Protein AF-0000000078826488 (afdb_homodimer)

InterPro domains:
  IPR003607 HD/PDEase domain [SM00471] (29-144)
  IPR006674 HD domain [PF01966] (35-133)
  IPR006674 HD domain [PS51831] (33-142)
  IPR006675 HDIG domain [TIGR00277] (35-92)

Secondary structure (DSSP, 8-state):
-HHHHHHHH-HHHHHHHHHHHHHTTT--S---SHHHHHHHHHHHHHHHHHTT----HHHHHHHHHHTTTTHHHHHHH---HHHHHHHHHHHHHHHTT--HHHHHHHHHHHHHTT-S--S-HHHHHHHHHHHHTS-GGG-TTGGG-SS-TTTS--S---/-HHHHHHHH-HHHHHHHHHHHHHTTT--S---SHHHHHHHHHHHHHHHHHTT----HHHHHHHHHHTTTTHHHHHHH---HHHHHHHHHHHHHHHTT--HHHHHHHHHHHHHTT-S--S-HHHHHHHHHHHHTS-GGG-TTGGG-SS-TTTS--S---

pLDDT: mean 97.0, std 2.36, range [89.5, 98.94]

Foldseek 3Di:
DQLLVLLVVDPLLVVLLVLQCVVCVPPQFDGLHQLLLVQLLVQLVVVCVVVVPDDDSVLSSLLSSQLQSQVSCCVVPVDDRLVRSLVSSLVSSVVSPHDPVSNVVSNVLSNLLCPCDDPDPSNNSSVVSSQQSDALLPRPCNVVDPDDPVSHHNDHPD/DQLLVLLVVDPLLVVLLVLQCVVCVPPQDDGLHQLLLVQLLVQLVVVCVVVVPDDDSVLSSLLSSQLQSQVSCCVVPVDDRLVRSLVSSLVSSVVSPHDPVSNVVSNVLSNLLCPCDDPDPSNNSSVVSSQQSDALLPRPCNVVDPDDPVSHHNDHPD

Structure (mmCIF, N/CA/C/O backbone):
data_AF-0000000078826488-model_v1
#
loop_
_entity.id
_entity.type
_entity.pdbx_description
1 polymer 'Predicted hydrolase'
#
loop_
_atom_site.group_PDB
_atom_site.id
_atom_site.type_symbol
_atom_site.label_atom_id
_atom_site.label_alt_id
_atom_site.label_comp_id
_atom_site.label_asym_id
_atom_site.label_entity_id
_atom_site.label_seq_id
_atom_site.pdbx_PDB_ins_code
_atom_site.Cartn_x
_atom_site.Cartn_y
_atom_site.Cartn_z
_atom_site.occupancy
_atom_site.B_iso_or_equiv
_atom_site.auth_seq_id
_atom_site.auth_comp_id
_atom_site.auth_asym_id
_atom_site.auth_atom_id
_atom_site.pdbx_PDB_model_num
ATOM 1 N N . MET A 1 1 ? 10.328 2.953 13.312 1 96.5 1 MET A N 1
ATOM 2 C CA . MET A 1 1 ? 9.273 3.895 12.945 1 96.5 1 MET A CA 1
ATOM 3 C C . MET A 1 1 ? 8.531 4.395 14.188 1 96.5 1 MET A C 1
ATOM 5 O O . MET A 1 1 ? 7.305 4.492 14.188 1 96.5 1 MET A O 1
ATOM 9 N N . ASN A 1 2 ? 9.227 4.75 15.227 1 96.81 2 ASN A N 1
ATOM 10 C CA . ASN A 1 2 ? 8.656 5.117 16.516 1 96.81 2 ASN A CA 1
ATOM 11 C C . ASN A 1 2 ? 7.824 6.391 16.422 1 96.81 2 ASN A C 1
ATOM 13 O O . ASN A 1 2 ? 6.73 6.469 16.984 1 96.81 2 ASN A O 1
ATOM 17 N N . ARG A 1 3 ? 8.297 7.383 15.734 1 98.56 3 ARG A N 1
ATOM 18 C CA . ARG A 1 3 ? 7.559 8.641 15.656 1 98.56 3 ARG A CA 1
ATOM 19 C C . ARG A 1 3 ? 6.32 8.5 14.773 1 98.56 3 ARG A C 1
ATOM 21 O O . ARG A 1 3 ? 5.324 9.195 14.977 1 98.56 3 ARG A O 1
ATOM 28 N N . ILE A 1 4 ? 6.367 7.559 13.781 1 98.75 4 ILE A N 1
ATOM 29 C CA . ILE A 1 4 ? 5.203 7.281 12.953 1 98.75 4 ILE A CA 1
ATOM 30 C C . ILE A 1 4 ? 4.117 6.609 13.789 1 98.75 4 ILE A C 1
ATOM 32 O O . ILE A 1 4 ? 2.934 6.934 13.664 1 98.75 4 ILE A O 1
ATOM 36 N N . ASN A 1 5 ? 4.574 5.695 14.648 1 98.5 5 ASN A N 1
ATOM 37 C CA . ASN A 1 5 ? 3.613 5.031 15.523 1 98.5 5 ASN A CA 1
ATOM 38 C C . ASN A 1 5 ? 3.072 5.984 16.578 1 98.5 5 ASN A C 1
ATOM 40 O O . ASN A 1 5 ? 1.925 5.855 17.016 1 98.5 5 ASN A O 1
ATOM 44 N N . ALA A 1 6 ? 3.861 6.992 16.969 1 98.69 6 ALA A N 1
ATOM 45 C CA . ALA A 1 6 ? 3.354 8.062 17.828 1 98.69 6 ALA A CA 1
ATOM 46 C C . ALA A 1 6 ? 2.254 8.852 17.125 1 98.69 6 ALA A C 1
ATOM 48 O O . ALA A 1 6 ? 1.256 9.227 17.734 1 98.69 6 ALA A O 1
ATOM 49 N N . ILE A 1 7 ? 2.396 9.086 15.805 1 98.81 7 ILE A N 1
ATOM 50 C CA . ILE A 1 7 ? 1.36 9.766 15.039 1 98.81 7 ILE A CA 1
ATOM 51 C C . ILE A 1 7 ? 0.097 8.906 15 1 98.81 7 ILE A C 1
ATOM 53 O O . ILE A 1 7 ? -1.007 9.406 15.227 1 98.81 7 ILE A O 1
ATOM 57 N N . LEU A 1 8 ? 0.327 7.594 14.766 1 98.06 8 LEU A N 1
ATOM 58 C CA . LEU A 1 8 ? -0.775 6.645 14.672 1 98.06 8 LEU A CA 1
ATOM 59 C C . LEU A 1 8 ? -1.627 6.676 15.938 1 98.06 8 LEU A C 1
ATOM 61 O O . LEU A 1 8 ? -2.846 6.504 15.875 1 98.06 8 LEU A O 1
ATOM 65 N N . GLU A 1 9 ? -1.016 6.996 17.016 1 97.44 9 GLU A N 1
ATOM 66 C CA . GLU A 1 9 ? -1.71 6.969 18.297 1 97.44 9 GLU A CA 1
ATOM 67 C C . GLU A 1 9 ? -2.08 8.375 18.766 1 97.44 9 GLU A C 1
ATOM 69 O O . GLU A 1 9 ? -2.729 8.547 19.797 1 97.44 9 GLU A O 1
ATOM 74 N N . ASN A 1 10 ? -1.661 9.398 18.078 1 98.56 10 ASN A N 1
ATOM 75 C CA . ASN A 1 10 ? -1.913 10.781 18.453 1 98.56 10 ASN A CA 1
ATOM 76 C C . ASN A 1 10 ? -3.404 11.109 18.422 1 98.56 10 ASN A C 1
ATOM 78 O O . ASN A 1 10 ? -4.094 10.797 17.453 1 98.56 10 ASN A O 1
ATOM 82 N N . GLN A 1 11 ? -3.908 11.734 19.438 1 98.5 11 GLN A N 1
ATOM 83 C CA . GLN A 1 11 ? -5.336 11.977 19.594 1 98.5 11 GLN A CA 1
ATOM 84 C C . GLN A 1 11 ? -5.863 12.891 18.5 1 98.5 11 GLN A C 1
ATOM 86 O O . GLN A 1 11 ? -6.961 12.672 17.969 1 98.5 11 GLN A O 1
ATOM 91 N N . LYS A 1 12 ? -5.133 13.922 18.172 1 98.75 12 LYS A N 1
ATOM 92 C CA . LYS A 1 12 ? -5.543 14.836 17.109 1 98.75 12 LYS A CA 1
ATOM 93 C C . LYS A 1 12 ? -5.609 14.109 15.766 1 98.75 12 LYS A C 1
ATOM 95 O O . LYS A 1 12 ? -6.582 14.258 15.023 1 98.75 12 LYS A O 1
ATOM 100 N N . PHE A 1 13 ? -4.562 13.359 15.492 1 98.75 13 PHE A N 1
ATOM 101 C CA . PHE A 1 13 ? -4.531 12.586 14.258 1 98.75 13 PHE A CA 1
ATOM 102 C C . PHE A 1 13 ? -5.762 11.695 14.148 1 98.75 13 PHE A C 1
ATOM 104 O O . PHE A 1 13 ? -6.453 11.703 13.125 1 98.75 13 PHE A O 1
ATOM 111 N N . CYS A 1 14 ? -6.07 10.922 15.195 1 98.31 14 CYS A N 1
ATOM 112 C CA . CYS A 1 14 ? -7.211 10.008 15.219 1 98.31 14 CYS A CA 1
ATOM 113 C C . CYS A 1 14 ? -8.516 10.766 15.016 1 98.31 14 CYS A C 1
ATOM 115 O O . CYS A 1 14 ? -9.391 10.32 14.273 1 98.31 14 CYS A O 1
ATOM 117 N N . ARG A 1 15 ? -8.578 11.93 15.633 1 98.5 15 ARG A N 1
ATOM 118 C CA . ARG A 1 15 ? -9.773 12.758 15.508 1 98.5 15 ARG A CA 1
ATOM 119 C C . ARG A 1 15 ? -9.977 13.211 14.062 1 98.5 15 ARG A C 1
ATOM 121 O O . ARG A 1 15 ? -11.094 13.164 13.547 1 98.5 15 ARG A O 1
ATOM 128 N N . TYR A 1 16 ? -8.93 13.656 13.438 1 98.62 16 TYR A N 1
ATOM 129 C CA . TYR A 1 16 ? -9.039 14.172 12.078 1 98.62 16 TYR A CA 1
ATOM 130 C C . TYR A 1 16 ? -9.344 13.055 11.094 1 98.62 16 TYR A C 1
ATOM 132 O O . TYR A 1 16 ? -10.102 13.25 10.141 1 98.62 16 TYR A O 1
ATOM 140 N N . LEU A 1 17 ? -8.734 11.867 11.258 1 98.06 17 LEU A N 1
ATOM 141 C CA . LEU A 1 17 ? -9.055 10.711 10.43 1 98.06 17 LEU A CA 1
ATOM 142 C C . LEU A 1 17 ? -10.531 10.352 10.555 1 98.06 17 LEU A C 1
ATOM 144 O O . LEU A 1 17 ? -11.172 9.992 9.562 1 98.06 17 LEU A O 1
ATOM 148 N N . GLN A 1 18 ? -11.016 10.422 11.766 1 98.12 18 GLN A N 1
ATOM 149 C CA . GLN A 1 18 ? -12.43 10.133 11.992 1 98.12 18 GLN A CA 1
ATOM 150 C C . GLN A 1 18 ? -13.328 11.141 11.281 1 98.12 18 GLN A C 1
ATOM 152 O O . GLN A 1 18 ? -14.367 10.773 10.734 1 98.12 18 GLN A O 1
ATOM 157 N N . LYS A 1 19 ? -12.969 12.398 11.336 1 98.62 19 LYS A N 1
ATOM 158 C CA . LYS A 1 19 ? -13.727 13.43 10.633 1 98.62 19 LYS A CA 1
ATOM 159 C C . LYS A 1 19 ? -13.758 13.156 9.125 1 98.62 19 LYS A C 1
ATOM 161 O O . LYS A 1 19 ? -14.797 13.289 8.484 1 98.62 19 LYS A O 1
ATOM 166 N N . ASN A 1 20 ? -12.594 12.805 8.562 1 98.44 20 ASN A N 1
ATOM 167 C CA . ASN A 1 20 ? -12.539 12.43 7.156 1 98.44 20 ASN A CA 1
ATOM 168 C C . ASN A 1 20 ? -13.453 11.242 6.855 1 98.44 20 ASN A C 1
ATOM 170 O O . ASN A 1 20 ? -14.156 11.234 5.848 1 98.44 20 ASN A O 1
ATOM 174 N N . PHE A 1 21 ? -13.352 10.25 7.738 1 97.75 21 PHE A N 1
ATOM 175 C CA . PHE A 1 21 ? -14.18 9.062 7.578 1 97.75 21 PHE A CA 1
ATOM 176 C C . PHE A 1 21 ? -15.656 9.43 7.547 1 97.75 21 PHE A C 1
ATOM 178 O O . PHE A 1 21 ? -16.391 8.984 6.668 1 97.75 21 PHE A O 1
ATOM 185 N N . GLN A 1 22 ? -16.094 10.266 8.461 1 98 22 GLN A N 1
ATOM 186 C CA . GLN A 1 22 ? -17.5 10.641 8.586 1 98 22 GLN A CA 1
ATOM 187 C C . GLN A 1 22 ? -17.969 11.43 7.363 1 98 22 GLN A C 1
ATOM 189 O O . GLN A 1 22 ? -19.047 11.172 6.824 1 98 22 GLN A O 1
ATOM 194 N N . ILE A 1 23 ? -17.172 12.344 6.941 1 97.75 23 ILE A N 1
ATOM 195 C CA . ILE A 1 23 ? -17.609 13.234 5.871 1 97.75 23 ILE A CA 1
ATOM 196 C C . ILE A 1 23 ? -17.609 12.484 4.543 1 97.75 23 ILE A C 1
ATOM 198 O O . ILE A 1 23 ? -18.344 12.836 3.623 1 97.75 23 ILE A O 1
ATOM 202 N N . GLU A 1 24 ? -16.781 11.422 4.477 1 97.38 24 GLU A N 1
ATOM 203 C CA . GLU A 1 24 ? -16.688 10.672 3.232 1 97.38 24 GLU A CA 1
ATOM 204 C C . GLU A 1 24 ? -17.469 9.367 3.316 1 97.38 24 GLU A C 1
ATOM 206 O O . GLU A 1 24 ? -17.297 8.469 2.486 1 97.38 24 GLU A O 1
ATOM 211 N N . LYS A 1 25 ? -18.281 9.234 4.301 1 95.81 25 LYS A N 1
ATOM 212 C CA . LYS A 1 25 ? -18.984 7.992 4.582 1 95.81 25 LYS A CA 1
ATOM 213 C C . LYS A 1 25 ? -19.734 7.496 3.354 1 95.81 25 LYS A C 1
ATOM 215 O O . LYS A 1 25 ? -19.781 6.293 3.088 1 95.81 25 LYS A O 1
ATOM 220 N N . HIS A 1 26 ? -20.312 8.328 2.518 1 94.88 26 HIS A N 1
ATOM 221 C CA . HIS A 1 26 ? -21.156 7.938 1.387 1 94.88 26 HIS A CA 1
ATOM 222 C C . HIS A 1 26 ? -20.5 8.305 0.062 1 94.88 26 HIS A C 1
ATOM 224 O O . HIS A 1 26 ? -21.156 8.32 -0.981 1 94.88 26 HIS A O 1
ATOM 230 N N . ARG A 1 27 ? -19.219 8.68 0.188 1 94.12 27 ARG A N 1
ATOM 231 C CA . ARG A 1 27 ? -18.484 9.023 -1.019 1 94.12 27 ARG A CA 1
ATOM 232 C C . ARG A 1 27 ? -18.312 7.812 -1.925 1 94.12 27 ARG A C 1
ATOM 234 O O . ARG A 1 27 ? -17.922 6.734 -1.464 1 94.12 27 ARG A O 1
ATOM 241 N N . GLU A 1 28 ? -18.609 7.906 -3.266 1 94.06 28 GLU A N 1
ATOM 242 C CA . GLU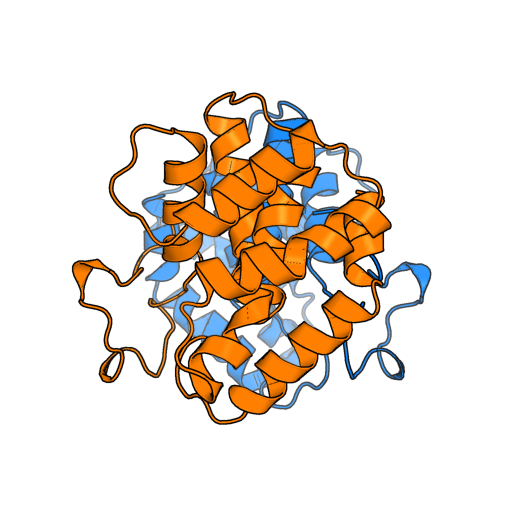 A 1 28 ? -18.5 6.793 -4.203 1 94.06 28 GLU A CA 1
ATOM 243 C C . GLU A 1 28 ? -17.109 6.711 -4.824 1 94.06 28 GLU A C 1
ATOM 245 O O . GLU A 1 28 ? -16.75 5.691 -5.418 1 94.06 28 GLU A O 1
ATOM 250 N N . PHE A 1 29 ? -16.312 7.758 -4.648 1 94.19 29 PHE A N 1
ATOM 251 C CA . PHE A 1 29 ? -14.984 7.863 -5.219 1 94.19 29 PHE A CA 1
ATOM 252 C C . PHE A 1 29 ? -13.93 7.457 -4.195 1 94.19 29 PHE A C 1
ATOM 254 O O . PHE A 1 29 ? -14.258 7.105 -3.062 1 94.19 29 PHE A O 1
ATOM 261 N N . CYS A 1 30 ? -12.688 7.398 -4.602 1 95.06 30 CYS A N 1
ATOM 262 C CA . CYS A 1 30 ? -11.602 7.016 -3.699 1 95.06 30 CYS A CA 1
ATOM 263 C C . CYS A 1 30 ? -11.578 7.91 -2.467 1 95.06 30 CYS A C 1
ATOM 265 O O . CYS A 1 30 ? -11.828 9.109 -2.561 1 95.06 30 CYS A O 1
ATOM 267 N N . LYS A 1 31 ? -11.359 7.367 -1.406 1 95.75 31 LYS A N 1
ATOM 268 C CA . LYS A 1 31 ? -11.406 8.039 -0.111 1 95.75 31 LYS A CA 1
ATOM 269 C C . LYS A 1 31 ? -10.008 8.406 0.374 1 95.75 31 LYS A C 1
ATOM 271 O O . LYS A 1 31 ? -9.008 7.969 -0.2 1 95.75 31 LYS A O 1
ATOM 276 N N . HIS A 1 32 ? -9.984 9.25 1.338 1 97.25 32 HIS A N 1
ATOM 277 C CA . HIS A 1 32 ? -8.758 9.727 1.956 1 97.25 32 HIS A CA 1
ATOM 278 C C . HIS A 1 32 ? -8.555 9.102 3.332 1 97.25 32 HIS A C 1
ATOM 280 O O . HIS A 1 32 ? -8.516 9.805 4.34 1 97.25 32 HIS A O 1
ATOM 286 N N . ASP A 1 33 ? -8.352 7.797 3.324 1 96.44 33 ASP A N 1
ATOM 287 C CA . ASP A 1 33 ? -8.219 7.016 4.547 1 96.44 33 ASP A CA 1
ATOM 288 C C . ASP A 1 33 ? -6.77 6.594 4.773 1 96.44 33 ASP A C 1
ATOM 290 O O . ASP A 1 33 ? -5.875 7.008 4.035 1 96.44 33 ASP A O 1
ATOM 294 N N . ILE A 1 34 ? -6.52 5.891 5.82 1 96.62 34 ILE A N 1
ATOM 295 C CA . ILE A 1 34 ? -5.172 5.531 6.234 1 96.62 34 ILE A CA 1
ATOM 296 C C . ILE A 1 34 ? -4.535 4.617 5.191 1 96.62 34 ILE A C 1
ATOM 298 O O . ILE A 1 34 ? -3.324 4.676 4.961 1 96.62 34 ILE A O 1
ATOM 302 N N . CYS A 1 35 ? -5.297 3.756 4.504 1 96.38 35 CYS A N 1
ATOM 303 C CA . CYS A 1 35 ? -4.77 2.879 3.463 1 96.38 35 CYS A CA 1
ATOM 304 C C . CYS A 1 35 ? -4.172 3.688 2.316 1 96.38 35 CYS A C 1
ATOM 306 O O . CYS A 1 35 ? -3.07 3.395 1.853 1 96.38 35 CYS A O 1
ATOM 308 N N . HIS A 1 36 ? -4.949 4.699 1.903 1 97.69 36 HIS A N 1
ATOM 309 C CA . HIS A 1 36 ? -4.441 5.609 0.882 1 97.69 36 HIS A CA 1
ATOM 310 C C . HIS A 1 36 ? -3.123 6.242 1.316 1 97.69 36 HIS A C 1
ATOM 312 O O . HIS A 1 36 ? -2.158 6.266 0.549 1 97.69 36 HIS A O 1
ATOM 318 N N . SER A 1 37 ? -3.096 6.723 2.539 1 98.56 37 SER A N 1
ATOM 319 C CA . SER A 1 37 ? -1.909 7.395 3.061 1 98.56 37 SER A CA 1
ATOM 320 C C . SER A 1 37 ? -0.706 6.457 3.074 1 98.56 37 SER A C 1
ATOM 322 O O . SER A 1 37 ? 0.408 6.867 2.738 1 98.56 37 SER A O 1
ATOM 324 N N . LEU A 1 38 ? -0.948 5.227 3.447 1 98.5 38 LEU A N 1
ATOM 325 C CA . LEU A 1 38 ? 0.145 4.262 3.504 1 98.5 38 LEU A CA 1
ATOM 326 C C . LEU A 1 38 ? 0.629 3.906 2.102 1 98.5 38 LEU A C 1
ATOM 328 O O . LEU A 1 38 ? 1.827 3.709 1.885 1 98.5 38 LEU A O 1
ATOM 332 N N . ASP A 1 39 ? -0.288 3.805 1.171 1 98.5 39 ASP A N 1
ATOM 333 C CA . ASP A 1 39 ? 0.105 3.574 -0.216 1 98.5 39 ASP A CA 1
ATOM 334 C C . ASP A 1 39 ? 0.998 4.699 -0.729 1 98.5 39 ASP A C 1
ATOM 336 O O . ASP A 1 39 ? 2.021 4.449 -1.369 1 98.5 39 ASP A O 1
ATOM 340 N N . VAL A 1 40 ? 0.612 5.91 -0.447 1 98.81 40 VAL A N 1
ATOM 341 C CA . VAL A 1 40 ? 1.398 7.07 -0.849 1 98.81 40 VAL A CA 1
ATOM 342 C C . VAL A 1 40 ? 2.787 7 -0.218 1 98.81 40 VAL A C 1
ATOM 344 O O . VAL A 1 40 ? 3.795 7.219 -0.895 1 98.81 40 VAL A O 1
ATOM 347 N N . ALA A 1 41 ? 2.842 6.688 1.049 1 98.88 41 ALA A N 1
ATOM 348 C CA . ALA A 1 41 ? 4.105 6.617 1.776 1 98.88 41 ALA A CA 1
ATOM 349 C C . ALA A 1 41 ? 5.039 5.582 1.154 1 98.88 41 ALA A C 1
ATOM 351 O O . ALA A 1 41 ? 6.207 5.871 0.886 1 98.88 41 ALA A O 1
ATOM 352 N N . ARG A 1 42 ? 4.484 4.418 0.915 1 98.88 42 ARG A N 1
ATOM 353 C CA . ARG A 1 42 ? 5.297 3.307 0.43 1 98.88 42 ARG A CA 1
ATOM 354 C C . ARG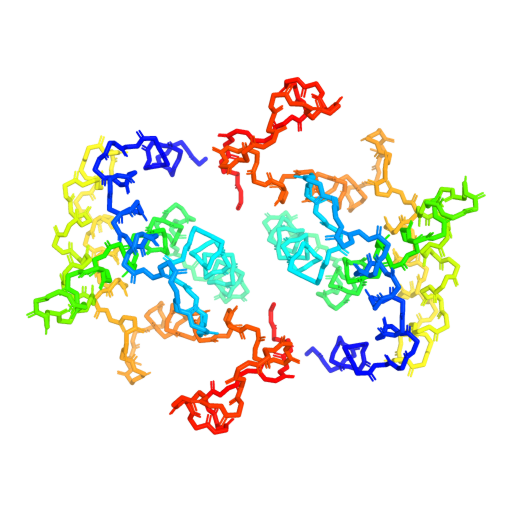 A 1 42 ? 5.793 3.568 -0.986 1 98.88 42 ARG A C 1
ATOM 356 O O . ARG A 1 42 ? 6.965 3.322 -1.293 1 98.88 42 ARG A O 1
ATOM 363 N N . ILE A 1 43 ? 4.965 4.082 -1.846 1 98.81 43 ILE A N 1
ATOM 364 C CA . ILE A 1 43 ? 5.355 4.395 -3.217 1 98.81 43 ILE A CA 1
ATOM 365 C C . ILE A 1 43 ? 6.422 5.488 -3.211 1 98.81 43 ILE A C 1
ATOM 367 O O . ILE A 1 43 ? 7.453 5.363 -3.877 1 98.81 43 ILE A O 1
ATOM 371 N N . ALA A 1 44 ? 6.18 6.523 -2.428 1 98.88 44 ALA A N 1
ATOM 372 C CA . ALA A 1 44 ? 7.137 7.621 -2.336 1 98.88 44 ALA A CA 1
ATOM 373 C C . ALA A 1 44 ? 8.492 7.129 -1.836 1 98.88 44 ALA A C 1
ATOM 375 O O . ALA A 1 44 ? 9.531 7.496 -2.383 1 98.88 44 ALA A O 1
ATOM 376 N N . TYR A 1 45 ? 8.453 6.312 -0.833 1 98.88 45 TYR A N 1
ATOM 377 C CA . TYR A 1 45 ? 9.695 5.84 -0.243 1 98.88 45 TYR A CA 1
ATOM 378 C C . TYR A 1 45 ? 10.445 4.926 -1.207 1 98.88 45 TYR A C 1
ATOM 380 O O . TYR A 1 45 ? 11.672 4.957 -1.273 1 98.88 45 TYR A O 1
ATOM 388 N N . ILE A 1 46 ? 9.75 4.113 -1.967 1 98.88 46 ILE A N 1
ATOM 389 C CA . ILE A 1 46 ? 10.375 3.303 -3.006 1 98.88 46 ILE A CA 1
ATOM 390 C C . ILE A 1 46 ? 11.109 4.207 -3.992 1 98.88 46 ILE A C 1
ATOM 392 O O . ILE A 1 46 ? 12.281 3.967 -4.305 1 98.88 46 ILE A O 1
ATOM 396 N N . MET A 1 47 ? 10.406 5.227 -4.453 1 98.69 47 MET A N 1
ATOM 397 C CA . MET A 1 47 ? 11.016 6.141 -5.414 1 98.69 47 MET A CA 1
ATOM 398 C C . MET A 1 47 ? 12.242 6.824 -4.812 1 98.69 47 MET A C 1
ATOM 400 O O . MET A 1 47 ? 13.25 7.02 -5.492 1 98.69 47 MET A O 1
ATOM 404 N N . VAL A 1 48 ? 12.148 7.215 -3.582 1 98.44 48 VAL A N 1
ATOM 405 C CA . VAL A 1 48 ? 13.266 7.824 -2.859 1 98.44 48 VAL A CA 1
ATOM 406 C C . VAL A 1 48 ? 14.461 6.875 -2.854 1 98.44 48 VAL A C 1
ATOM 408 O O . VAL A 1 48 ? 15.586 7.285 -3.148 1 98.44 48 VAL A O 1
ATOM 411 N N . LEU A 1 49 ? 14.219 5.613 -2.541 1 98.44 49 LEU A N 1
ATOM 412 C CA . LEU A 1 49 ? 15.273 4.602 -2.494 1 98.44 49 LEU A CA 1
ATOM 413 C C . LEU A 1 49 ? 15.852 4.355 -3.881 1 98.44 49 LEU A C 1
ATOM 415 O O . LEU A 1 49 ? 17.078 4.305 -4.047 1 98.44 49 LEU A O 1
ATOM 419 N N . GLU A 1 50 ? 14.992 4.273 -4.875 1 98 50 GLU A N 1
ATOM 420 C CA . GLU A 1 50 ? 15.43 3.99 -6.238 1 98 50 GLU A CA 1
ATOM 421 C C . GLU A 1 50 ? 16.297 5.121 -6.789 1 98 50 GLU A C 1
ATOM 423 O O . GLU A 1 50 ? 17.172 4.887 -7.617 1 98 50 GLU A O 1
ATOM 428 N N . ASN A 1 51 ? 16 6.344 -6.312 1 97.31 51 ASN A N 1
ATOM 429 C CA . ASN A 1 51 ? 16.719 7.504 -6.84 1 97.31 51 ASN A CA 1
ATOM 430 C C . ASN A 1 51 ? 17.828 7.961 -5.898 1 97.31 51 ASN A C 1
ATOM 432 O O . ASN A 1 51 ? 18.406 9.023 -6.094 1 97.31 51 ASN A O 1
ATOM 436 N N . ASN A 1 52 ? 18.094 7.238 -4.875 1 96.81 52 ASN A N 1
ATOM 437 C CA . ASN A 1 52 ? 19.156 7.508 -3.908 1 96.81 52 ASN A CA 1
ATOM 438 C C . ASN A 1 52 ? 19.016 8.906 -3.307 1 96.81 52 ASN A C 1
ATOM 440 O O . ASN A 1 52 ? 20 9.641 -3.215 1 96.81 52 ASN A O 1
ATOM 444 N N . ILE A 1 53 ? 17.812 9.312 -3.061 1 97 53 ILE A N 1
ATOM 445 C CA . ILE A 1 53 ? 17.531 10.602 -2.439 1 97 53 ILE A CA 1
ATOM 446 C C . ILE A 1 53 ? 17.703 10.492 -0.926 1 97 53 ILE A C 1
ATOM 448 O O . ILE A 1 53 ? 17.266 9.516 -0.312 1 97 53 ILE A O 1
ATOM 452 N N . HIS A 1 54 ? 18.359 11.484 -0.405 1 96.25 54 HIS A N 1
ATOM 453 C CA . HIS A 1 54 ? 18.594 11.484 1.033 1 96.25 54 HIS A CA 1
ATOM 454 C C . HIS A 1 54 ? 17.453 12.164 1.78 1 96.25 54 HIS A C 1
ATOM 456 O O . HIS A 1 54 ? 17.438 13.391 1.904 1 96.25 54 HIS A O 1
ATOM 462 N N . ILE A 1 55 ? 16.609 11.477 2.375 1 97.5 55 ILE A N 1
ATOM 463 C CA . ILE A 1 55 ? 15.5 11.914 3.221 1 97.5 55 ILE A CA 1
ATOM 464 C C . ILE A 1 55 ? 15.117 10.789 4.184 1 97.5 55 ILE A C 1
ATOM 466 O O . ILE A 1 55 ? 15.141 9.609 3.818 1 97.5 55 ILE A O 1
ATOM 470 N N . LYS A 1 56 ? 14.844 11.18 5.406 1 98.31 56 LYS A N 1
ATOM 471 C CA . LYS A 1 56 ? 14.477 10.18 6.406 1 98.31 56 LYS A CA 1
ATOM 472 C C . LYS A 1 56 ? 13.164 9.492 6.035 1 98.31 56 LYS A C 1
ATOM 474 O O . LYS A 1 56 ? 12.211 10.148 5.617 1 98.31 56 LYS A O 1
ATOM 479 N N . LYS A 1 57 ? 13.148 8.18 6.168 1 98.62 57 LYS A N 1
ATOM 480 C CA . LYS A 1 57 ? 11.953 7.371 5.938 1 98.62 57 LYS A CA 1
ATOM 481 C C . LYS A 1 57 ? 10.758 7.934 6.695 1 98.62 57 LYS A C 1
ATOM 483 O O . LYS A 1 57 ? 9.672 8.094 6.125 1 98.62 57 LYS A O 1
ATOM 488 N N . GLU A 1 58 ? 10.984 8.281 7.953 1 98.88 58 GLU A N 1
ATOM 489 C CA . GLU A 1 58 ? 9.883 8.734 8.797 1 98.88 58 GLU A CA 1
ATOM 490 C C . GLU A 1 58 ? 9.32 10.062 8.305 1 98.88 58 GLU A C 1
ATOM 492 O O . GLU A 1 58 ? 8.141 10.352 8.508 1 98.88 58 GLU A O 1
ATOM 497 N N . ASN A 1 59 ? 10.148 10.883 7.652 1 98.88 59 ASN A N 1
ATOM 498 C CA . ASN A 1 59 ? 9.625 12.133 7.105 1 98.88 59 ASN A CA 1
ATOM 499 C C . ASN A 1 59 ? 8.648 11.875 5.965 1 98.88 59 ASN A C 1
ATOM 501 O O . ASN A 1 59 ? 7.625 12.562 5.859 1 98.88 59 ASN A O 1
ATOM 505 N N . ILE A 1 60 ? 8.984 10.891 5.137 1 98.88 60 ILE A N 1
ATOM 506 C CA . ILE A 1 60 ? 8.117 10.531 4.02 1 98.88 60 ILE A CA 1
ATOM 507 C C . ILE A 1 60 ? 6.793 9.984 4.555 1 98.88 60 ILE A C 1
ATOM 509 O O . ILE A 1 60 ? 5.723 10.398 4.113 1 98.88 60 ILE A O 1
ATOM 513 N N . TYR A 1 61 ? 6.859 9.086 5.48 1 98.88 61 TYR A N 1
ATOM 514 C CA . TYR A 1 61 ? 5.668 8.453 6.035 1 98.88 61 TYR A CA 1
ATOM 515 C C . TYR A 1 61 ? 4.82 9.469 6.793 1 98.88 61 TYR A C 1
ATOM 517 O O . TYR A 1 61 ? 3.588 9.43 6.723 1 98.88 61 TYR A O 1
ATOM 525 N N . ALA A 1 62 ? 5.488 10.359 7.539 1 98.94 62 ALA A N 1
ATOM 526 C CA . ALA A 1 62 ? 4.742 11.398 8.258 1 98.94 62 ALA A CA 1
ATOM 527 C C . ALA A 1 62 ? 3.979 12.289 7.289 1 98.94 62 ALA A C 1
ATOM 529 O O . ALA A 1 62 ? 2.791 12.562 7.484 1 98.94 62 AL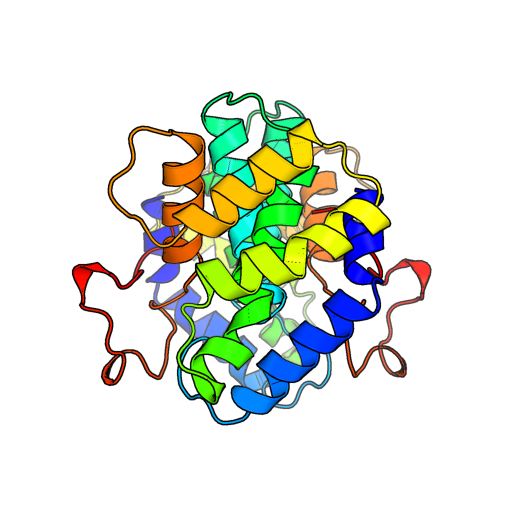A A O 1
ATOM 530 N N . ALA A 1 63 ? 4.66 12.742 6.227 1 98.94 63 ALA A N 1
ATOM 531 C CA . ALA A 1 63 ? 4 13.57 5.227 1 98.94 63 ALA A CA 1
ATOM 532 C C . ALA A 1 63 ? 2.797 12.859 4.625 1 98.94 63 ALA A C 1
ATOM 534 O O . ALA A 1 63 ? 1.729 13.453 4.465 1 98.94 63 ALA A O 1
ATOM 535 N N . ALA A 1 64 ? 2.975 11.609 4.316 1 98.94 64 ALA A N 1
ATOM 536 C CA . ALA A 1 64 ? 1.911 10.828 3.686 1 98.94 64 ALA A CA 1
ATOM 537 C C . ALA A 1 64 ? 0.731 10.641 4.633 1 98.94 64 ALA A C 1
ATOM 539 O O . ALA A 1 64 ? -0.425 10.789 4.234 1 98.94 64 ALA A O 1
ATOM 540 N N . LEU A 1 65 ? 1.008 10.312 5.902 1 98.81 65 LEU A N 1
ATOM 541 C CA . LEU A 1 65 ? -0.053 10.094 6.879 1 98.81 65 LEU A CA 1
ATOM 542 C C . LEU A 1 65 ? -0.845 11.375 7.121 1 98.81 65 LEU A C 1
ATOM 544 O O . LEU A 1 65 ? -2.051 11.328 7.375 1 98.81 65 LEU A O 1
ATOM 548 N N . LEU A 1 66 ? -0.169 12.5 6.957 1 98.94 66 LEU A N 1
ATOM 549 C CA . LEU A 1 66 ? -0.762 13.742 7.445 1 98.94 66 LEU A CA 1
ATOM 550 C C . LEU A 1 66 ? -1.282 14.586 6.285 1 98.94 66 LEU A C 1
ATOM 552 O O . LEU A 1 66 ? -2.035 15.539 6.496 1 98.94 66 LEU A O 1
ATOM 556 N N . HIS A 1 67 ? -1.008 14.242 5.027 1 98.88 67 HIS A N 1
ATOM 557 C CA . HIS A 1 67 ? -1.197 15.164 3.916 1 98.88 67 HIS A CA 1
ATOM 558 C C . HIS A 1 67 ? -2.68 15.414 3.652 1 98.88 67 HIS A C 1
ATOM 560 O O . HIS A 1 67 ? -3.057 16.484 3.156 1 98.88 67 HIS A O 1
ATOM 566 N N . ASP A 1 68 ? -3.514 14.492 4.023 1 98.69 68 ASP A N 1
ATOM 567 C CA . ASP A 1 68 ? -4.93 14.602 3.695 1 98.69 68 ASP A CA 1
ATOM 568 C C . ASP A 1 68 ? -5.77 14.805 4.957 1 98.69 68 ASP A C 1
ATOM 570 O O . ASP A 1 68 ? -7 14.805 4.895 1 98.69 68 ASP A O 1
ATOM 574 N N . ILE A 1 69 ? -5.199 14.992 6.137 1 98.75 69 ILE A N 1
ATOM 575 C CA . ILE A 1 69 ? -5.945 14.93 7.391 1 98.75 69 ILE A CA 1
ATOM 576 C C . ILE A 1 69 ? -6.914 16.109 7.473 1 98.75 69 ILE A C 1
ATOM 578 O O . ILE A 1 69 ? -7.82 16.109 8.305 1 98.75 69 ILE A O 1
ATOM 582 N N . GLY A 1 70 ? -6.754 17.125 6.695 1 98.56 70 GLY A N 1
ATOM 583 C CA . GLY A 1 70 ? -7.633 18.297 6.68 1 98.56 70 GLY A CA 1
ATOM 584 C C . GLY A 1 70 ? -8.68 18.234 5.586 1 98.56 70 GLY A C 1
ATOM 585 O O . GLY A 1 70 ? -9.305 19.234 5.262 1 98.56 70 GLY A O 1
ATOM 586 N N . LYS A 1 71 ? -8.883 17.078 4.941 1 98.5 71 LYS A N 1
ATOM 587 C CA . LYS A 1 71 ? -9.844 16.953 3.846 1 98.5 71 LYS A CA 1
ATOM 588 C C . LYS A 1 71 ? -11.242 17.344 4.289 1 98.5 71 LYS A C 1
ATOM 590 O O . LYS A 1 71 ? -12 17.953 3.521 1 98.5 71 LYS A O 1
ATOM 595 N N . TRP A 1 72 ? -11.602 16.969 5.539 1 98.19 72 TRP A N 1
ATOM 596 C CA . TRP A 1 72 ? -12.922 17.312 6.055 1 98.19 72 TRP A CA 1
ATOM 597 C C . TRP A 1 72 ? -13.133 18.828 6.055 1 98.19 72 TRP A C 1
ATOM 599 O O . TRP A 1 72 ? -14.242 19.312 5.824 1 98.19 72 TRP A O 1
ATOM 609 N N . MET A 1 73 ? -12.117 19.641 6.246 1 98.25 73 MET A N 1
ATOM 610 C CA . MET A 1 73 ? -12.219 21.094 6.227 1 98.25 73 MET A CA 1
ATOM 611 C C . MET A 1 73 ? -12.484 21.609 4.812 1 98.25 73 MET A C 1
ATOM 613 O O . MET A 1 73 ? -13.172 22.609 4.629 1 98.25 73 MET A O 1
ATOM 617 N N . GLN A 1 74 ? -11.906 20.906 3.828 1 97.12 74 GLN A N 1
ATOM 618 C CA . GLN A 1 74 ? -12.211 21.266 2.443 1 97.12 74 GLN A CA 1
ATOM 619 C C . GLN A 1 74 ? -13.695 21.078 2.143 1 97.12 74 GLN A C 1
ATOM 621 O O . GLN A 1 74 ? -14.312 21.922 1.501 1 97.12 74 GLN A O 1
ATOM 626 N N . TYR A 1 75 ? -14.25 20.016 2.609 1 95.81 75 TYR A N 1
ATOM 627 C CA . TYR A 1 75 ? -15.656 19.703 2.359 1 95.81 75 TYR A CA 1
ATOM 628 C C . TYR A 1 75 ? -16.562 20.656 3.135 1 95.81 75 TYR A C 1
ATOM 630 O O . TYR A 1 75 ? -17.562 21.125 2.604 1 95.81 75 TYR A O 1
ATOM 638 N N . GLU A 1 76 ? -16.156 20.938 4.34 1 97.12 76 GLU A N 1
ATOM 639 C CA . GLU A 1 76 ? -17.047 21.672 5.227 1 97.12 76 GLU A CA 1
ATOM 640 C C . GLU A 1 76 ? -16.875 23.188 5.062 1 97.12 76 GLU A C 1
ATOM 642 O O . GLU A 1 76 ? -17.828 23.938 5.18 1 97.12 76 GLU A O 1
ATOM 647 N N . GLU A 1 77 ? -15.641 23.656 4.793 1 97.56 77 GLU A N 1
ATOM 648 C CA . GLU A 1 77 ? -15.328 25.078 4.887 1 97.56 77 GLU A CA 1
ATOM 649 C C . GLU A 1 77 ? -14.773 25.609 3.564 1 97.56 77 GLU A C 1
ATOM 651 O O . GLU A 1 77 ? -14.555 26.812 3.416 1 97.56 77 GLU A O 1
ATOM 656 N N . GLY A 1 78 ? -14.5 24.781 2.668 1 97.19 78 GLY A N 1
ATOM 657 C CA . GLY A 1 78 ? -13.977 25.203 1.383 1 97.19 78 GLY A CA 1
ATOM 658 C C . GLY A 1 78 ? -12.492 25.531 1.424 1 97.19 78 GLY A C 1
ATOM 659 O O . GLY A 1 78 ? -11.953 26.094 0.47 1 97.19 78 GLY A O 1
ATOM 660 N N . ILE A 1 79 ? -11.867 25.188 2.521 1 97.69 79 ILE A N 1
ATOM 661 C CA . ILE A 1 79 ? -10.438 25.422 2.654 1 97.69 79 ILE A CA 1
ATOM 662 C C . ILE A 1 79 ? -9.672 24.344 1.89 1 97.69 79 ILE A C 1
ATOM 664 O O . ILE A 1 79 ? -9.906 23.156 2.076 1 97.69 79 ILE A O 1
ATOM 668 N N . PRO A 1 80 ? -8.766 24.797 0.995 1 97.88 80 PRO A N 1
ATOM 669 C CA . PRO A 1 80 ? -7.949 23.766 0.349 1 97.88 80 PRO A CA 1
ATOM 670 C C . PRO A 1 80 ? -7.289 22.812 1.353 1 97.88 80 PRO A C 1
ATOM 672 O O . PRO A 1 80 ? -6.715 23.266 2.346 1 97.88 80 PRO A O 1
ATOM 675 N N . HIS A 1 81 ? -7.348 21.469 1.076 1 97.94 81 HIS A N 1
ATOM 676 C CA . HIS A 1 81 ? -6.973 20.531 2.119 1 97.94 81 HIS A CA 1
ATOM 677 C C . HIS A 1 81 ? -5.465 20.516 2.342 1 97.94 81 HIS A C 1
ATOM 679 O O . HIS A 1 81 ? -4.988 20.156 3.418 1 97.94 81 HIS A O 1
ATOM 685 N N . GLU A 1 82 ? -4.656 20.891 1.255 1 98.19 82 GLU A N 1
ATOM 686 C CA . GLU A 1 82 ? -3.217 20.953 1.489 1 98.19 82 GLU A CA 1
ATOM 687 C C . GLU A 1 82 ? -2.875 22.016 2.531 1 98.19 82 GLU A C 1
ATOM 689 O O . GLU A 1 82 ? -1.969 21.828 3.346 1 98.19 82 GLU A O 1
ATOM 694 N N . LEU A 1 83 ? -3.607 23.125 2.514 1 98.5 83 LEU A N 1
ATOM 695 C CA . LEU A 1 83 ? -3.404 24.188 3.498 1 98.5 83 LEU A CA 1
ATOM 696 C C . LEU A 1 83 ? -3.922 23.766 4.867 1 98.5 83 LEU A C 1
ATOM 698 O O . LEU A 1 83 ? -3.232 23.922 5.875 1 98.5 83 LEU A O 1
ATOM 702 N N . ALA A 1 84 ? -5.137 23.25 4.883 1 98.75 84 ALA A N 1
ATOM 703 C CA . ALA A 1 84 ? -5.738 22.781 6.133 1 98.75 84 ALA A CA 1
ATOM 704 C C . ALA A 1 84 ? -4.887 21.703 6.785 1 98.75 84 ALA A C 1
ATOM 706 O O . ALA A 1 84 ? -4.633 21.75 7.992 1 98.75 84 ALA A O 1
ATOM 707 N N . SER A 1 85 ? -4.414 20.734 6.008 1 98.88 85 SER A N 1
ATOM 708 C CA . SER A 1 85 ? -3.627 19.625 6.52 1 98.88 85 SER A CA 1
ATOM 709 C C . SER A 1 85 ? -2.293 20.109 7.086 1 98.88 85 SER A C 1
ATOM 711 O O . SER A 1 85 ? -1.843 19.625 8.125 1 98.88 85 SER A O 1
ATOM 713 N N . ALA A 1 86 ? -1.667 21.031 6.348 1 98.81 86 ALA A N 1
ATOM 714 C CA . ALA A 1 86 ? -0.395 21.562 6.84 1 98.81 86 ALA A CA 1
ATOM 715 C C . ALA A 1 86 ? -0.568 22.234 8.195 1 98.81 86 ALA A C 1
ATOM 717 O O . ALA A 1 86 ? 0.243 22.031 9.102 1 98.81 86 ALA A O 1
ATOM 718 N N . LYS A 1 87 ? -1.566 23.016 8.336 1 98.62 87 LYS A N 1
ATOM 719 C CA . LYS A 1 87 ? -1.85 23.703 9.586 1 98.62 87 LYS A CA 1
ATOM 720 C C . LYS A 1 87 ? -2.1 22.703 10.719 1 98.62 87 LYS A C 1
ATOM 722 O O . LYS A 1 87 ? -1.531 22.844 11.805 1 98.62 87 LYS A O 1
ATOM 727 N N . LEU A 1 88 ? -2.904 21.688 10.492 1 98.75 88 LEU A N 1
ATOM 728 C CA . LEU A 1 88 ? -3.262 20.688 11.492 1 98.75 88 LEU A CA 1
ATOM 729 C C . LEU A 1 88 ? -2.062 19.812 11.836 1 98.75 88 LEU A C 1
ATOM 731 O O . LEU A 1 88 ? -1.93 19.359 12.977 1 98.75 88 LEU A O 1
ATOM 735 N N . ALA A 1 89 ? -1.178 19.594 10.883 1 98.88 89 ALA A N 1
ATOM 736 C CA . ALA A 1 89 ? -0.079 18.641 11.008 1 98.88 89 ALA A CA 1
ATOM 737 C C . ALA A 1 89 ? 1.012 19.172 11.93 1 98.88 89 ALA A C 1
ATOM 739 O O . ALA A 1 89 ? 1.7 18.406 12.602 1 98.88 89 ALA A O 1
ATOM 740 N N . GLU A 1 90 ? 1.163 20.469 11.984 1 98.69 90 GLU A N 1
ATOM 741 C CA . GLU A 1 90 ? 2.293 21.062 12.688 1 98.69 90 GLU A CA 1
ATOM 742 C C . GLU A 1 90 ? 2.318 20.641 14.156 1 98.69 90 GLU A C 1
ATOM 744 O O . GLU A 1 90 ? 3.336 20.141 14.648 1 98.69 90 GLU A O 1
ATOM 749 N N . ASP A 1 91 ? 1.227 20.75 14.859 1 98.06 91 ASP A N 1
ATOM 750 C CA . ASP A 1 91 ? 1.163 20.391 16.266 1 98.06 91 ASP A CA 1
ATOM 751 C C . ASP A 1 91 ? 1.395 18.906 16.469 1 98.06 91 ASP A C 1
ATOM 753 O O . ASP A 1 91 ? 2.037 18.484 17.438 1 98.06 91 ASP A O 1
ATOM 757 N N . ILE A 1 92 ? 0.84 18.125 15.586 1 98.94 92 ILE A N 1
ATOM 758 C CA . ILE A 1 92 ? 0.991 16.672 15.672 1 98.94 92 ILE A CA 1
ATOM 759 C C . ILE A 1 92 ? 2.467 16.297 15.562 1 98.94 92 ILE A C 1
ATOM 761 O O . ILE A 1 92 ? 2.973 15.492 16.344 1 98.94 92 ILE A O 1
ATOM 765 N N . LEU A 1 93 ? 3.156 16.922 14.609 1 98.94 93 LEU A N 1
ATOM 766 C CA . LEU A 1 93 ? 4.566 16.625 14.375 1 98.94 93 LEU A CA 1
ATOM 767 C C . LEU A 1 93 ? 5.414 17.016 15.578 1 98.94 93 LEU A C 1
ATOM 769 O O . LEU A 1 93 ? 6.309 16.281 15.984 1 98.94 93 LEU A O 1
ATOM 773 N N . ILE A 1 94 ? 5.086 18.156 16.188 1 98.81 94 ILE A N 1
ATOM 774 C CA . ILE A 1 94 ? 5.793 18.609 17.375 1 98.81 94 ILE A CA 1
ATOM 775 C C . ILE A 1 94 ? 5.578 17.625 18.516 1 98.81 94 ILE A C 1
ATOM 777 O O . ILE A 1 94 ? 6.539 17.172 19.141 1 98.81 94 ILE A O 1
ATOM 781 N N . GLU A 1 95 ? 4.375 17.234 18.734 1 98.75 95 GLU A N 1
ATOM 782 C CA . GLU A 1 95 ? 4.02 16.312 19.812 1 98.75 95 GLU A CA 1
ATOM 783 C C . GLU A 1 95 ? 4.672 14.953 19.625 1 98.75 95 GLU A C 1
ATOM 785 O O . GLU A 1 95 ? 4.945 14.25 20.609 1 98.75 95 GLU A O 1
ATOM 790 N N . CYS A 1 96 ? 4.945 14.656 18.375 1 98.81 96 CYS A N 1
ATOM 791 C CA . CYS A 1 96 ? 5.441 13.32 18.078 1 98.81 96 CYS A CA 1
ATOM 792 C C . CYS A 1 96 ? 6.961 13.32 17.953 1 98.81 96 CYS A C 1
ATOM 794 O O . CYS A 1 96 ? 7.559 12.297 17.609 1 98.81 96 CYS A O 1
ATOM 796 N N . GLY A 1 97 ? 7.621 14.414 18.141 1 98.62 97 GLY A N 1
ATOM 797 C CA . GLY A 1 97 ? 9.055 14.43 18.359 1 98.62 97 GLY A CA 1
ATOM 798 C C . GLY A 1 97 ? 9.852 14.766 17.109 1 98.62 97 GLY A C 1
ATOM 799 O O . GLY A 1 97 ? 11.055 14.492 17.047 1 98.62 97 GLY A O 1
ATOM 800 N N . PHE A 1 98 ? 9.305 15.336 16.125 1 98.81 98 PHE A N 1
ATOM 801 C CA . PHE A 1 98 ? 10.039 15.766 14.938 1 98.81 98 PHE A CA 1
ATOM 802 C C . PHE A 1 98 ? 10.75 17.094 15.188 1 98.81 98 PHE A C 1
ATOM 804 O O . PHE A 1 98 ? 10.227 17.953 15.891 1 98.81 98 PHE A O 1
ATOM 811 N N . THR A 1 99 ? 11.922 17.219 14.633 1 98.69 99 THR A N 1
ATOM 812 C CA . THR A 1 99 ? 12.68 18.453 14.773 1 98.69 99 THR A CA 1
ATOM 813 C C . THR A 1 99 ? 12.102 19.547 13.891 1 98.69 99 THR A C 1
ATOM 815 O O . THR A 1 99 ? 11.312 19.266 12.984 1 98.69 99 THR A O 1
ATOM 818 N N . GLU A 1 100 ? 12.477 20.781 14.156 1 98.56 100 GLU A N 1
ATOM 819 C CA . GLU A 1 100 ? 12 21.922 13.375 1 98.56 100 GLU A CA 1
ATOM 820 C C . GLU A 1 100 ? 12.328 21.75 11.891 1 98.56 100 GLU A C 1
ATOM 822 O O . GLU A 1 100 ? 11.484 22.031 11.031 1 98.56 100 GLU A O 1
ATOM 827 N N . ASP A 1 101 ? 13.523 21.312 11.617 1 98.56 101 ASP A N 1
ATOM 828 C CA . ASP A 1 101 ? 13.938 21.109 10.227 1 98.56 101 ASP A CA 1
ATOM 829 C C . ASP A 1 101 ? 13.094 20.031 9.555 1 98.56 101 ASP A C 1
ATOM 831 O O . ASP A 1 101 ? 12.703 20.172 8.398 1 98.56 101 ASP A O 1
ATOM 835 N N . GLU A 1 102 ? 12.844 18.953 10.234 1 98.75 102 GLU A N 1
ATOM 836 C CA . GLU A 1 102 ? 12.023 17.875 9.695 1 98.75 102 GLU A CA 1
ATOM 837 C C . GLU A 1 102 ? 10.586 18.328 9.469 1 98.75 102 GLU A C 1
ATOM 839 O O . GLU A 1 102 ? 9.969 17.984 8.461 1 98.75 102 GLU A O 1
ATOM 844 N N . ILE A 1 103 ? 10.109 19.094 10.43 1 98.88 103 ILE A N 1
ATOM 845 C CA . ILE A 1 103 ? 8.75 19.609 10.328 1 98.88 103 ILE A CA 1
ATOM 846 C C . ILE A 1 103 ? 8.617 20.484 9.078 1 98.88 103 ILE A C 1
ATOM 848 O O . ILE A 1 103 ? 7.652 20.344 8.328 1 98.88 103 ILE A O 1
ATOM 852 N N . GLU A 1 104 ? 9.539 21.312 8.867 1 98.69 104 GLU A N 1
ATOM 853 C CA . GLU A 1 104 ? 9.523 22.156 7.676 1 98.69 104 GLU A CA 1
ATOM 854 C C . GLU A 1 104 ? 9.523 21.312 6.402 1 98.69 104 GLU A C 1
ATOM 856 O O . GLU A 1 104 ? 8.773 21.609 5.465 1 98.69 104 GLU A O 1
ATOM 861 N N . GLN A 1 105 ? 10.352 20.312 6.336 1 98.44 105 GLN A N 1
ATOM 862 C CA . GLN A 1 105 ? 10.438 19.422 5.18 1 98.44 105 GLN A CA 1
ATOM 863 C C . GLN A 1 105 ? 9.117 18.703 4.941 1 98.44 105 GLN A C 1
ATOM 865 O O . GLN A 1 105 ? 8.648 18.609 3.807 1 98.44 105 GLN A O 1
ATOM 870 N N . ILE A 1 106 ? 8.539 18.172 6.023 1 98.88 106 ILE A N 1
ATOM 871 C CA . ILE A 1 106 ? 7.289 17.438 5.953 1 98.88 106 ILE A CA 1
ATOM 872 C C . ILE A 1 106 ? 6.16 18.359 5.504 1 98.88 106 ILE A C 1
ATOM 874 O O . ILE A 1 106 ? 5.395 18.016 4.602 1 98.88 106 ILE A O 1
ATOM 878 N N . LEU A 1 107 ? 6.117 19.547 6.109 1 98.88 107 LEU A N 1
ATOM 879 C CA . LEU A 1 107 ? 5.066 20.5 5.77 1 98.88 107 LEU A CA 1
ATOM 880 C C . LEU A 1 107 ? 5.199 20.969 4.32 1 98.88 107 LEU A C 1
ATOM 882 O O . LEU A 1 107 ? 4.195 21.219 3.652 1 98.88 107 LEU A O 1
ATOM 886 N N . ASN A 1 108 ? 6.387 21.078 3.857 1 98.38 108 ASN A N 1
ATOM 887 C CA . ASN A 1 108 ? 6.598 21.438 2.459 1 98.38 108 ASN A CA 1
ATOM 888 C C . ASN A 1 108 ? 6.004 20.406 1.518 1 98.38 108 ASN A C 1
ATOM 890 O O . ASN A 1 108 ? 5.383 20.75 0.513 1 98.38 108 ASN A O 1
ATOM 894 N N . MET A 1 109 ? 6.211 19.125 1.789 1 98.56 109 MET A N 1
ATOM 895 C CA . MET A 1 109 ? 5.617 18.062 0.988 1 98.56 109 MET A CA 1
ATOM 896 C C . MET A 1 109 ? 4.094 18.141 1.021 1 98.56 109 MET A C 1
ATOM 898 O O . MET A 1 109 ? 3.439 18.031 -0.017 1 98.56 109 MET A O 1
ATOM 902 N N . ILE A 1 110 ? 3.549 18.344 2.223 1 98.75 110 ILE A N 1
ATOM 903 C CA . ILE A 1 110 ? 2.102 18.406 2.398 1 98.75 110 ILE A CA 1
ATOM 904 C C . ILE A 1 110 ? 1.533 19.578 1.602 1 98.75 110 ILE A C 1
ATOM 906 O O . ILE A 1 110 ? 0.57 19.422 0.848 1 98.75 110 ILE A O 1
ATOM 910 N N . LEU A 1 111 ? 2.164 20.703 1.665 1 98.12 111 LEU A N 1
ATOM 911 C CA . LEU A 1 111 ? 1.694 21.922 1.026 1 98.12 111 LEU A CA 1
ATOM 912 C C . LEU A 1 111 ? 1.786 21.812 -0.492 1 98.12 111 LEU A C 1
ATOM 914 O O . LEU A 1 111 ? 0.964 22.391 -1.211 1 98.12 111 LEU A O 1
ATOM 918 N N . SER A 1 112 ? 2.695 21.062 -0.983 1 97 112 SER A N 1
ATOM 919 C CA . SER A 1 112 ? 3.012 21.078 -2.408 1 97 112 SER A CA 1
ATOM 920 C C . SER A 1 112 ? 2.408 19.875 -3.123 1 97 112 SER A C 1
ATOM 922 O O . SER A 1 112 ? 2.557 19.734 -4.34 1 97 112 SER A O 1
ATOM 924 N N . HIS A 1 113 ? 1.643 18.984 -2.449 1 96.44 113 HIS A N 1
ATOM 925 C CA . HIS A 1 113 ? 1.322 17.688 -3.033 1 96.44 113 HIS A CA 1
ATOM 926 C C . HIS A 1 113 ? 0.243 17.828 -4.102 1 96.44 113 HIS A C 1
ATOM 928 O O . HIS A 1 113 ? -0.076 16.844 -4.789 1 96.44 113 HIS A O 1
ATOM 934 N N . ARG A 1 114 ? -0.201 19.047 -4.27 1 94.75 114 ARG A N 1
ATOM 935 C CA . ARG A 1 114 ? -1.183 19.266 -5.324 1 94.75 114 ARG A CA 1
ATOM 936 C C . ARG A 1 114 ? -0.548 19.953 -6.531 1 94.75 114 ARG A C 1
ATOM 938 O O . ARG A 1 114 ? -1.193 20.125 -7.566 1 94.75 114 ARG A O 1
ATOM 945 N N . LYS A 1 115 ? 0.667 20.297 -6.344 1 93.44 115 LYS A N 1
ATOM 9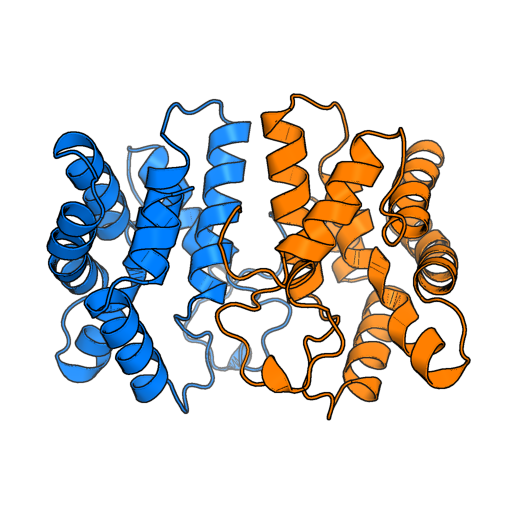46 C CA . LYS A 1 115 ? 1.354 21.031 -7.402 1 93.44 115 LYS A CA 1
ATOM 947 C C . LYS A 1 115 ? 2.098 20.078 -8.336 1 93.44 115 LYS A C 1
ATOM 949 O O . LYS A 1 115 ? 3.152 19.547 -7.98 1 93.44 115 LYS A O 1
ATOM 954 N N . LYS A 1 116 ? 1.688 20.016 -9.508 1 89.88 116 LYS A N 1
ATOM 955 C CA . LYS A 1 116 ? 2.293 19.141 -10.508 1 89.88 116 LYS A CA 1
ATOM 956 C C . LYS A 1 116 ? 3.67 19.656 -10.922 1 89.88 116 LYS A C 1
ATOM 958 O O . LYS A 1 116 ? 4.621 18.875 -11.023 1 89.88 116 LYS A O 1
ATOM 963 N N . GLU A 1 117 ? 3.693 20.969 -11.125 1 89.62 117 GLU A N 1
ATOM 964 C CA . GLU A 1 117 ? 4.93 21.578 -11.602 1 89.62 117 GLU A CA 1
ATOM 965 C C . GLU A 1 117 ? 5.777 22.094 -10.438 1 89.62 117 GLU A C 1
ATOM 967 O O . GLU A 1 117 ? 5.359 23 -9.719 1 89.62 117 GLU A O 1
ATOM 972 N N . THR A 1 118 ? 6.82 21.438 -10.195 1 89.56 118 THR A N 1
ATOM 973 C CA . THR A 1 118 ? 7.777 21.844 -9.172 1 89.56 118 THR A CA 1
ATOM 974 C C . THR A 1 118 ? 9.195 21.453 -9.57 1 89.56 118 THR A C 1
ATOM 976 O O . THR A 1 118 ? 9.391 20.5 -10.328 1 89.56 118 THR A O 1
ATOM 979 N N . ASP A 1 119 ? 10.148 22.219 -9.109 1 89.62 119 ASP A N 1
ATOM 980 C CA . ASP A 1 119 ? 11.547 21.922 -9.367 1 89.62 119 ASP A CA 1
ATOM 981 C C . ASP A 1 119 ? 12.148 21.078 -8.242 1 89.62 119 ASP A C 1
ATOM 983 O O . ASP A 1 119 ? 13.258 20.562 -8.367 1 89.62 119 ASP A O 1
ATOM 987 N N . ASP A 1 120 ? 11.414 20.891 -7.238 1 94.31 120 ASP A N 1
ATOM 988 C CA . ASP A 1 120 ? 11.852 20.094 -6.102 1 94.31 120 ASP A CA 1
ATOM 989 C C . ASP A 1 120 ? 11.547 18.609 -6.328 1 94.31 120 ASP A C 1
ATOM 991 O O . ASP A 1 120 ? 10.383 18.219 -6.484 1 94.31 120 ASP A O 1
ATOM 995 N N . LEU A 1 121 ? 12.602 17.828 -6.363 1 96.44 121 LEU A N 1
ATOM 996 C CA . LEU A 1 121 ? 12.477 16.422 -6.727 1 96.44 121 LEU A CA 1
ATOM 997 C C . LEU A 1 121 ? 11.594 15.672 -5.73 1 96.44 121 LEU A C 1
ATOM 999 O O . LEU A 1 121 ? 10.773 14.836 -6.125 1 96.44 121 LEU A O 1
ATOM 1003 N N . ILE A 1 122 ? 11.711 15.922 -4.422 1 97.69 122 ILE A N 1
ATOM 1004 C CA . ILE A 1 122 ? 10.93 15.242 -3.391 1 97.69 122 ILE A CA 1
ATOM 1005 C C . ILE A 1 122 ? 9.453 15.594 -3.539 1 97.69 122 ILE A C 1
ATOM 1007 O O . ILE A 1 122 ? 8.586 14.727 -3.43 1 97.69 122 ILE A O 1
ATOM 1011 N N . ASN A 1 123 ? 9.164 16.828 -3.793 1 97.69 123 ASN A N 1
ATOM 1012 C CA . ASN A 1 123 ? 7.785 17.25 -4.012 1 97.69 123 ASN A CA 1
ATOM 1013 C C . ASN A 1 123 ? 7.191 16.594 -5.258 1 97.69 123 ASN A C 1
ATOM 1015 O O . ASN A 1 123 ? 6.008 16.266 -5.281 1 97.69 123 ASN A O 1
ATOM 1019 N N . LYS A 1 124 ? 8.031 16.484 -6.273 1 97.56 124 LYS A N 1
ATOM 1020 C CA . LYS A 1 124 ? 7.578 15.797 -7.484 1 97.56 124 LYS A CA 1
ATOM 1021 C C . LYS A 1 124 ? 7.238 14.336 -7.195 1 97.56 124 LYS A C 1
ATOM 1023 O O . LYS A 1 124 ? 6.219 13.82 -7.664 1 97.56 124 LYS A O 1
ATOM 1028 N N . ILE A 1 125 ? 8.094 13.664 -6.465 1 98.06 125 ILE A N 1
ATOM 1029 C CA . ILE A 1 125 ? 7.887 12.273 -6.078 1 98.06 125 ILE A CA 1
ATOM 1030 C C . ILE A 1 125 ? 6.602 12.148 -5.262 1 98.06 125 ILE A C 1
ATOM 1032 O O . ILE A 1 125 ? 5.777 11.266 -5.512 1 98.06 125 ILE A O 1
ATOM 1036 N N . PHE A 1 126 ? 6.445 13.039 -4.316 1 98.38 126 PHE A N 1
ATOM 1037 C CA . PHE A 1 126 ? 5.297 12.977 -3.422 1 98.38 126 PHE A CA 1
ATOM 1038 C C . PHE A 1 126 ? 4 13.227 -4.188 1 98.38 126 PHE A C 1
ATOM 1040 O O . PHE A 1 126 ? 3.016 12.516 -4 1 98.38 126 PHE A O 1
ATOM 1047 N N . TYR A 1 127 ? 3.99 14.203 -5.078 1 97.69 127 TYR A N 1
ATOM 1048 C CA . TYR A 1 127 ? 2.855 14.461 -5.957 1 97.69 127 TYR A CA 1
ATOM 1049 C C . TYR A 1 127 ? 2.514 13.227 -6.785 1 97.69 127 TYR A C 1
ATOM 1051 O O . TYR A 1 127 ? 1.357 12.797 -6.824 1 97.69 127 TYR A O 1
ATOM 1059 N N . SER A 1 128 ? 3.492 12.688 -7.445 1 97.12 128 SER A N 1
ATOM 1060 C CA . SER A 1 128 ? 3.297 11.523 -8.297 1 97.12 128 SER A CA 1
ATOM 1061 C C . SER A 1 128 ? 2.775 10.336 -7.492 1 97.12 128 SER A C 1
ATOM 1063 O O . SER A 1 128 ? 1.91 9.594 -7.961 1 97.12 128 SER A O 1
ATOM 1065 N N . SER A 1 129 ? 3.334 10.133 -6.281 1 98.31 129 SER A N 1
ATOM 1066 C CA . SER A 1 129 ? 2.934 9.016 -5.434 1 98.31 129 SER A CA 1
ATOM 1067 C C . SER A 1 129 ? 1.461 9.117 -5.051 1 98.31 129 SER A C 1
ATOM 1069 O O . SER A 1 129 ? 0.758 8.102 -4.996 1 98.31 129 SER A O 1
ATOM 1071 N N . ASP A 1 130 ? 1.06 10.328 -4.754 1 97.94 130 ASP A N 1
ATOM 1072 C CA . ASP A 1 130 ? -0.343 10.562 -4.422 1 97.94 130 ASP A CA 1
ATOM 1073 C C . ASP A 1 130 ? -1.255 10.172 -5.586 1 97.94 130 ASP A C 1
ATOM 1075 O O . ASP A 1 130 ? -2.344 9.633 -5.375 1 97.94 130 ASP A O 1
ATOM 1079 N N . LYS A 1 131 ? -0.813 10.391 -6.809 1 96.19 131 LYS A N 1
ATOM 1080 C CA . LYS A 1 131 ? -1.607 10.102 -8 1 96.19 131 LYS A CA 1
ATOM 1081 C C . LYS A 1 131 ? -1.562 8.617 -8.344 1 96.19 131 LYS A C 1
ATOM 1083 O O . LYS A 1 131 ? -2.604 7.996 -8.578 1 96.19 131 LYS A O 1
ATOM 1088 N N . ILE A 1 132 ? -0.454 8.031 -8.273 1 96.31 132 ILE A N 1
ATOM 1089 C CA . ILE A 1 132 ? -0.296 6.676 -8.781 1 96.31 132 ILE A CA 1
ATOM 1090 C C . ILE A 1 132 ? -0.784 5.672 -7.746 1 96.31 132 ILE A C 1
ATOM 1092 O O . ILE A 1 132 ? -0.947 4.488 -8.047 1 96.31 132 ILE A O 1
ATOM 1096 N N . SER A 1 133 ? -1.006 6.148 -6.504 1 97.12 133 SER A N 1
ATOM 1097 C CA . SER A 1 133 ? -1.523 5.262 -5.469 1 97.12 133 SER A CA 1
ATOM 1098 C C . SER A 1 133 ? -2.992 4.926 -5.707 1 97.12 133 SER A C 1
ATOM 1100 O O . SER A 1 133 ? -3.527 3.994 -5.105 1 97.12 133 SER A O 1
ATOM 1102 N N . ARG A 1 134 ? -3.633 5.719 -6.562 1 95.5 134 ARG A N 1
ATOM 1103 C CA . ARG A 1 134 ? -5.035 5.465 -6.867 1 95.5 134 ARG A CA 1
ATOM 1104 C C . ARG A 1 134 ? -5.184 4.324 -7.867 1 95.5 134 ARG A C 1
ATOM 1106 O O . ARG A 1 134 ? -4.641 4.383 -8.977 1 95.5 134 ARG A O 1
ATOM 1113 N N . ASN A 1 135 ? -5.93 3.332 -7.453 1 94.06 135 ASN A N 1
ATOM 1114 C CA . ASN A 1 135 ? -6.09 2.15 -8.297 1 94.06 135 ASN A CA 1
ATOM 1115 C C . ASN A 1 135 ? -7.277 2.295 -9.242 1 94.06 135 ASN A C 1
ATOM 1117 O O . ASN A 1 135 ? -8.219 1.497 -9.195 1 94.06 135 ASN A O 1
ATOM 1121 N N . CYS A 1 136 ? -7.199 3.102 -10.227 1 96 136 CYS A N 1
ATOM 1122 C CA . CYS A 1 136 ? -8.289 3.414 -11.141 1 96 136 CYS A CA 1
ATOM 1123 C C . CYS A 1 136 ? -8.625 2.217 -12.023 1 96 136 CYS A C 1
ATOM 1125 O O . CYS A 1 136 ? -9.742 2.098 -12.523 1 96 136 CYS A O 1
ATOM 1127 N N . PHE A 1 137 ? -7.688 1.301 -12.18 1 93.19 137 PHE A N 1
ATOM 1128 C CA . PHE A 1 137 ? -7.875 0.135 -13.031 1 93.19 137 PHE A CA 1
ATOM 1129 C C . PHE A 1 137 ? -8.898 -0.822 -12.422 1 93.19 137 PHE A C 1
ATOM 1131 O O . PHE A 1 137 ? -9.398 -1.719 -13.102 1 93.19 137 PHE A O 1
ATOM 1138 N N . ARG A 1 138 ? -9.195 -0.622 -11.172 1 90.75 138 ARG A N 1
ATOM 1139 C CA . ARG A 1 138 ? -10.18 -1.468 -10.5 1 90.75 138 ARG A CA 1
ATOM 1140 C C . ARG A 1 138 ? -11.312 -0.632 -9.922 1 90.75 138 ARG A C 1
ATOM 1142 O O . ARG A 1 138 ? -12.062 -1.101 -9.055 1 90.75 138 ARG A O 1
ATOM 1149 N N . CYS A 1 139 ? -11.461 0.528 -10.406 1 93.75 139 CYS A N 1
ATOM 1150 C CA . CYS A 1 139 ? -12.406 1.466 -9.812 1 93.75 139 CYS A CA 1
ATOM 1151 C C . CYS A 1 139 ? -13.789 1.308 -10.438 1 93.75 139 CYS A C 1
ATOM 1153 O O . CYS A 1 139 ? -13.945 1.455 -11.648 1 93.75 139 CYS A O 1
ATOM 1155 N N . GLU A 1 140 ? -14.789 1.15 -9.648 1 91.44 140 GLU A N 1
ATOM 1156 C CA . GLU A 1 140 ? -16.156 0.974 -10.117 1 91.44 140 GLU A CA 1
ATOM 1157 C C . GLU A 1 140 ? -16.781 2.311 -10.5 1 91.44 140 GLU A C 1
ATOM 1159 O O . GLU A 1 140 ? -17.766 2.35 -11.25 1 91.44 140 GLU A O 1
ATOM 1164 N N . ALA A 1 141 ? -16.234 3.377 -9.984 1 94.81 141 ALA A N 1
ATOM 1165 C CA . ALA A 1 141 ? -16.812 4.699 -10.203 1 94.81 141 ALA A CA 1
ATOM 1166 C C . ALA A 1 141 ? -16.047 5.473 -11.273 1 94.81 141 ALA A C 1
ATOM 1168 O O . ALA A 1 141 ? -16.234 6.68 -11.422 1 94.81 141 ALA A O 1
ATOM 1169 N N . ALA A 1 142 ? -15.172 4.742 -11.906 1 93.12 142 ALA A N 1
ATOM 1170 C CA . ALA A 1 142 ? -14.266 5.391 -12.852 1 93.12 142 ALA A CA 1
ATOM 1171 C C . ALA A 1 142 ? -15.031 6.215 -13.875 1 93.12 142 ALA A C 1
ATOM 1173 O O . ALA A 1 142 ? -14.602 7.305 -14.258 1 93.12 142 ALA A O 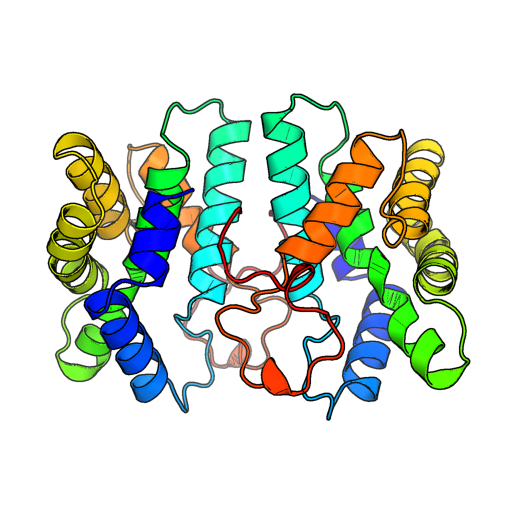1
ATOM 1174 N N . SER A 1 143 ? -16.219 5.797 -14.359 1 93 143 SER A N 1
ATOM 1175 C CA . SER A 1 143 ? -16.969 6.473 -15.406 1 93 143 SER A CA 1
ATOM 1176 C C . SER A 1 143 ? -17.562 7.781 -14.898 1 93 143 SER A C 1
ATOM 1178 O O . SER A 1 143 ? -17.844 8.688 -15.688 1 93 143 SER A O 1
ATOM 1180 N N . LYS A 1 144 ? -17.719 7.973 -13.617 1 95 144 LYS A N 1
ATOM 1181 C CA . LYS A 1 144 ? -18.312 9.164 -13.023 1 95 144 LYS A CA 1
ATOM 1182 C C . LYS A 1 144 ? -17.25 10.086 -12.445 1 95 144 LYS A C 1
ATOM 1184 O O . LYS A 1 144 ? -17.547 11.188 -11.977 1 95 144 LYS A O 1
ATOM 1189 N N . CYS A 1 145 ? -16.047 9.594 -12.445 1 95.31 145 CYS A N 1
ATOM 1190 C CA . CYS A 1 145 ? -14.938 10.297 -11.812 1 95.31 145 CYS A CA 1
ATOM 1191 C C . CYS A 1 145 ? -14.602 11.578 -12.57 1 95.31 145 CYS A C 1
ATOM 1193 O O . CYS A 1 145 ? -14.602 11.594 -13.805 1 95.31 145 CYS A O 1
ATOM 1195 N N . ASN A 1 146 ? -14.25 12.609 -11.875 1 91.81 146 ASN A N 1
ATOM 1196 C CA . ASN A 1 146 ? -13.953 13.914 -12.461 1 91.81 146 ASN A CA 1
ATOM 1197 C C . ASN A 1 146 ? -12.547 13.953 -13.047 1 91.81 146 ASN A C 1
ATOM 1199 O O . ASN A 1 146 ? -12.18 14.922 -13.719 1 91.81 146 ASN A O 1
ATOM 1203 N N . TRP A 1 147 ? -11.742 12.938 -12.75 1 92.88 147 TRP A N 1
ATOM 1204 C CA . TRP A 1 147 ? -10.398 12.898 -13.328 1 92.88 147 TRP A CA 1
ATOM 1205 C C . TRP A 1 147 ? -10.461 12.617 -14.828 1 92.88 147 TRP A C 1
ATOM 1207 O O . TRP A 1 147 ? -11.266 11.789 -15.273 1 92.88 147 TRP A O 1
ATOM 1217 N N . SER A 1 148 ? -9.688 13.344 -15.555 1 93.44 148 SER A N 1
ATOM 1218 C CA . SER A 1 148 ? -9.539 13.023 -16.969 1 93.44 148 SER A CA 1
ATOM 1219 C C . SER A 1 148 ? -8.891 11.656 -17.156 1 93.44 148 SER A C 1
ATOM 1221 O O . SER A 1 148 ? -8.281 11.117 -16.234 1 93.44 148 SER A O 1
ATOM 1223 N N . GLU A 1 149 ? -8.977 11.07 -18.328 1 92.06 149 GLU A N 1
ATOM 1224 C CA . GLU A 1 149 ? -8.391 9.766 -18.625 1 92.06 149 GLU A CA 1
ATOM 1225 C C . GLU A 1 149 ? -6.879 9.789 -18.438 1 92.06 149 GLU A C 1
ATOM 1227 O O . GLU A 1 149 ? -6.281 8.789 -18.031 1 92.06 149 GLU A O 1
ATOM 1232 N N . GLU A 1 150 ? -6.328 10.969 -18.609 1 90.56 150 GLU A N 1
ATOM 1233 C CA . GLU A 1 150 ? -4.879 11.109 -18.5 1 90.56 150 GLU A CA 1
ATOM 1234 C C . GLU A 1 150 ? -4.426 11.086 -17.047 1 90.56 150 GLU A C 1
ATOM 1236 O O . GLU A 1 150 ? -3.293 10.703 -16.75 1 90.56 150 GLU A O 1
ATOM 1241 N N . LYS A 1 151 ? -5.332 11.43 -16.156 1 91.38 151 LYS A N 1
ATOM 1242 C CA . LYS A 1 151 ? -5.004 11.5 -14.742 1 91.38 151 LYS A CA 1
ATOM 1243 C C . LYS A 1 151 ? -5.242 10.164 -14.055 1 91.38 151 LYS A C 1
ATOM 1245 O O . LYS A 1 151 ? -4.703 9.906 -12.977 1 91.38 151 LYS A O 1
ATOM 1250 N N . LYS A 1 152 ? -6.039 9.328 -14.672 1 94.56 152 LYS A N 1
ATOM 1251 C CA . LYS A 1 152 ? -6.398 8.047 -14.07 1 94.56 152 LYS A CA 1
ATOM 1252 C C . LYS A 1 152 ? -5.27 7.031 -14.227 1 94.56 152 LYS A C 1
ATOM 1254 O O . LYS A 1 152 ? -4.598 6.992 -15.258 1 94.56 152 LYS A O 1
ATOM 1259 N N . ASN A 1 153 ? -5.102 6.301 -13.203 1 93.38 153 ASN A N 1
ATOM 1260 C CA . ASN A 1 153 ? -4.051 5.293 -13.188 1 93.38 153 ASN A CA 1
ATOM 1261 C C . ASN A 1 153 ? -4.586 3.92 -13.594 1 93.38 153 ASN A C 1
ATOM 1263 O O . ASN A 1 153 ? -5.02 3.145 -12.742 1 93.38 153 ASN A O 1
ATOM 1267 N N . TYR A 1 154 ? -4.375 3.494 -14.844 1 92.94 154 TYR A N 1
ATOM 1268 C CA . TYR A 1 154 ? -4.93 2.242 -15.344 1 92.94 154 TYR A CA 1
ATOM 1269 C C . TYR A 1 154 ? -3.877 1.14 -15.336 1 92.94 154 TYR A C 1
ATOM 1271 O O . TYR A 1 154 ? -4.16 0.001 -15.719 1 92.94 154 TYR A O 1
ATOM 1279 N N . ASN A 1 155 ? -2.672 1.589 -14.891 1 94.56 155 ASN A N 1
ATOM 1280 C CA . ASN A 1 155 ? -1.564 0.642 -14.836 1 94.56 155 ASN A CA 1
ATOM 1281 C C . ASN A 1 155 ? -0.848 0.703 -13.484 1 94.56 155 ASN A C 1
ATOM 1283 O O . ASN A 1 155 ? -0.905 1.721 -12.797 1 94.56 155 ASN A O 1
ATOM 1287 N N . ILE A 1 156 ? -0.222 -0.409 -13.141 1 95.75 156 ILE A N 1
ATOM 1288 C CA . ILE A 1 156 ? 0.611 -0.449 -11.945 1 95.75 156 ILE A CA 1
ATOM 1289 C C . ILE A 1 156 ? 2.02 0.037 -12.281 1 95.75 156 ILE A C 1
ATOM 1291 O O . ILE A 1 156 ? 2.668 -0.498 -13.18 1 95.75 156 ILE A O 1
ATOM 1295 N N . LYS A 1 157 ? 2.461 1.068 -11.656 1 95 157 LYS A N 1
ATOM 1296 C CA . LYS A 1 157 ? 3.836 1.547 -11.766 1 95 157 LYS A CA 1
ATOM 1297 C C . LYS A 1 157 ? 4.652 1.16 -10.539 1 95 157 LYS A C 1
ATOM 1299 O O . LYS A 1 157 ? 5.867 0.97 -10.625 1 95 157 LYS A O 1
ATOM 1304 N N . TYR A 1 158 ? 3.846 1.184 -9.398 1 94 158 TYR A N 1
ATOM 1305 C CA . TYR A 1 158 ? 4.379 0.771 -8.102 1 94 158 TYR A CA 1
ATOM 1306 C C . TYR A 1 158 ? 3.318 0.044 -7.285 1 94 158 TYR A C 1
ATOM 1308 O O . TYR A 1 158 ? 2.119 0.265 -7.473 1 94 158 TYR A O 1
ATOM 1316 N N . MET B 1 1 ? 7.199 -1.644 -15.664 1 96.69 1 MET B N 1
ATOM 1317 C CA . MET B 1 1 ? 6.391 -2.705 -15.062 1 96.69 1 MET B CA 1
ATOM 1318 C C . MET B 1 1 ? 5.48 -3.348 -16.109 1 96.69 1 MET B C 1
ATOM 1320 O O . MET B 1 1 ? 4.32 -3.654 -15.812 1 96.69 1 MET B O 1
ATOM 1324 N N . ASN B 1 2 ? 5.945 -3.586 -17.281 1 96.94 2 ASN B N 1
ATOM 1325 C CA . ASN B 1 2 ? 5.156 -4.074 -18.406 1 96.94 2 ASN B CA 1
ATOM 1326 C C . ASN B 1 2 ? 4.613 -5.477 -18.156 1 96.94 2 ASN B C 1
ATOM 1328 O O . ASN B 1 2 ? 3.445 -5.758 -18.422 1 96.94 2 ASN B O 1
ATOM 1332 N N . ARG B 1 3 ? 5.414 -6.355 -17.625 1 98.56 3 ARG B N 1
ATOM 1333 C CA . ARG B 1 3 ? 4.953 -7.727 -17.406 1 98.56 3 ARG B CA 1
ATOM 1334 C C . ARG B 1 3 ? 3.963 -7.789 -16.25 1 98.56 3 ARG B C 1
ATOM 1336 O O . ARG B 1 3 ? 3.09 -8.656 -16.219 1 98.56 3 ARG B O 1
ATOM 1343 N N . ILE B 1 4 ? 4.078 -6.84 -15.273 1 98.75 4 ILE B N 1
ATOM 1344 C CA . ILE B 1 4 ? 3.115 -6.758 -14.18 1 98.75 4 ILE B CA 1
ATOM 1345 C C . ILE B 1 4 ? 1.758 -6.312 -14.719 1 98.75 4 ILE B C 1
ATOM 1347 O O . ILE B 1 4 ? 0.719 -6.84 -14.312 1 98.75 4 ILE B O 1
ATOM 1351 N N . ASN B 1 5 ? 1.819 -5.348 -15.633 1 98.5 5 ASN B N 1
ATOM 1352 C CA . ASN B 1 5 ? 0.574 -4.887 -16.234 1 98.5 5 ASN B CA 1
ATOM 1353 C C . ASN B 1 5 ? -0.026 -5.949 -17.156 1 98.5 5 ASN B C 1
ATOM 1355 O O . ASN B 1 5 ? -1.247 -6.035 -17.297 1 98.5 5 ASN B O 1
ATOM 1359 N N . ALA B 1 6 ? 0.821 -6.809 -17.734 1 98.69 6 ALA B N 1
ATOM 1360 C CA . ALA B 1 6 ? 0.324 -7.973 -18.469 1 98.69 6 ALA B CA 1
ATOM 1361 C C . ALA B 1 6 ? -0.413 -8.93 -17.531 1 98.69 6 ALA B C 1
ATOM 1363 O O . ALA B 1 6 ? -1.445 -9.492 -17.906 1 98.69 6 ALA B O 1
ATOM 1364 N N . ILE B 1 7 ? 0.074 -9.102 -16.297 1 98.81 7 ILE B N 1
ATOM 1365 C CA . ILE B 1 7 ? -0.604 -9.938 -15.32 1 98.81 7 ILE B CA 1
ATOM 1366 C C . ILE B 1 7 ? -1.953 -9.32 -14.953 1 98.81 7 ILE B C 1
ATOM 1368 O O . ILE B 1 7 ? -2.971 -10.016 -14.922 1 98.81 7 ILE B O 1
ATOM 1372 N N . LEU B 1 8 ? -1.911 -7.984 -14.758 1 98.12 8 LEU B N 1
ATOM 1373 C CA . LEU B 1 8 ? -3.111 -7.246 -14.383 1 98.12 8 LEU B CA 1
ATOM 1374 C C . LEU B 1 8 ? -4.227 -7.461 -15.398 1 98.12 8 LEU B C 1
ATOM 1376 O O . LEU B 1 8 ? -5.402 -7.512 -15.039 1 98.12 8 LEU B O 1
ATOM 1380 N N . GLU B 1 9 ? -3.848 -7.688 -16.609 1 97.5 9 GLU B N 1
ATOM 1381 C CA . GLU B 1 9 ? -4.828 -7.812 -17.672 1 97.5 9 GLU B CA 1
ATOM 1382 C C . GLU B 1 9 ? -5.039 -9.273 -18.062 1 97.5 9 GLU B C 1
ATOM 1384 O O . GLU B 1 9 ? -5.875 -9.578 -18.922 1 97.5 9 GLU B O 1
ATOM 1389 N N . ASN B 1 10 ? -4.285 -10.195 -17.531 1 98.62 10 ASN B N 1
ATOM 1390 C CA . ASN B 1 10 ? -4.367 -11.609 -17.875 1 98.62 10 ASN B CA 1
ATOM 1391 C C . ASN B 1 10 ? -5.723 -12.195 -17.484 1 98.62 10 ASN B C 1
ATOM 1393 O O . ASN B 1 10 ? -6.203 -11.992 -16.375 1 98.62 10 ASN B O 1
ATOM 1397 N N . GLN B 1 11 ? -6.34 -12.922 -18.359 1 98.5 11 GLN B N 1
ATOM 1398 C CA . GLN B 1 11 ? -7.695 -13.422 -18.172 1 98.5 11 GLN B CA 1
ATOM 1399 C C . GLN B 1 11 ? -7.77 -14.383 -17 1 98.5 11 GLN B C 1
ATOM 1401 O O . GLN B 1 11 ? -8.727 -14.359 -16.219 1 98.5 11 GLN B O 1
ATOM 1406 N N . LYS B 1 12 ? -6.809 -15.266 -16.891 1 98.81 12 LYS B N 1
ATOM 1407 C CA . LYS B 1 12 ? -6.777 -16.203 -15.773 1 98.81 12 LYS B CA 1
ATOM 1408 C C . LYS B 1 12 ? -6.645 -15.484 -14.438 1 98.81 12 LYS B C 1
ATOM 1410 O O . LYS B 1 12 ? -7.363 -15.789 -13.484 1 98.81 12 LYS B O 1
ATOM 1415 N N . PHE B 1 13 ? -5.715 -14.555 -14.414 1 98.75 13 PHE B N 1
ATOM 1416 C CA . PHE B 1 13 ? -5.523 -13.758 -13.203 1 98.75 13 PHE B CA 1
ATOM 1417 C C . PHE B 1 13 ? -6.828 -13.102 -12.773 1 98.75 13 PHE B C 1
ATOM 1419 O O . PHE B 1 13 ? -7.238 -13.211 -11.617 1 98.75 13 PHE B O 1
ATOM 1426 N N . CYS B 1 14 ? -7.52 -12.414 -13.703 1 98.31 14 CYS B N 1
ATOM 1427 C CA . CYS B 1 14 ? -8.773 -11.727 -13.43 1 98.31 14 CYS B CA 1
ATOM 1428 C C . CYS B 1 14 ? -9.836 -12.703 -12.938 1 98.31 14 CYS B C 1
ATOM 1430 O O . CYS B 1 14 ? -10.57 -12.398 -12 1 98.31 14 CYS B O 1
ATOM 1432 N N . ARG B 1 15 ? -9.828 -13.867 -13.547 1 98.5 15 ARG B N 1
ATOM 1433 C CA . ARG B 1 15 ? -10.789 -14.891 -13.156 1 98.5 15 ARG B CA 1
ATOM 1434 C C . ARG B 1 15 ? -10.547 -15.344 -11.719 1 98.5 15 ARG B C 1
ATOM 1436 O O . ARG B 1 15 ? -11.5 -15.492 -10.945 1 98.5 15 ARG B O 1
ATOM 1443 N N . TYR B 1 16 ? -9.328 -15.586 -11.375 1 98.62 16 TYR B N 1
ATOM 1444 C CA . TYR B 1 16 ? -9.008 -16.078 -10.039 1 98.62 16 TYR B CA 1
ATOM 1445 C C . TYR B 1 16 ? -9.258 -15.008 -8.984 1 98.62 16 TYR B C 1
ATOM 1447 O O . TYR B 1 16 ? -9.711 -15.312 -7.875 1 98.62 16 TYR B O 1
ATOM 1455 N N . LEU B 1 17 ? -8.93 -13.734 -9.258 1 98.12 17 LEU B N 1
ATOM 1456 C CA . LEU B 1 17 ? -9.25 -12.641 -8.352 1 98.12 17 LEU B CA 1
ATOM 1457 C C . LEU B 1 17 ? -10.758 -12.555 -8.109 1 98.12 17 LEU B C 1
ATOM 1459 O O . LEU B 1 17 ? -11.195 -12.297 -6.984 1 98.12 17 LEU B O 1
ATOM 1463 N N . GLN B 1 18 ? -11.5 -12.742 -9.172 1 98.12 18 GLN B N 1
ATOM 1464 C CA . GLN B 1 18 ? -12.953 -12.711 -9.047 1 98.12 18 GLN B CA 1
ATOM 1465 C C . GLN B 1 18 ? -13.453 -13.852 -8.156 1 98.12 18 GLN B C 1
ATOM 1467 O O . GLN B 1 18 ? -14.383 -13.672 -7.371 1 98.12 18 GLN B O 1
ATOM 1472 N N . LYS B 1 19 ? -12.883 -15.031 -8.328 1 98.62 19 LYS B N 1
ATOM 1473 C CA . LYS B 1 19 ? -13.242 -16.156 -7.48 1 98.62 19 LYS B CA 1
ATOM 1474 C C . LYS B 1 19 ? -12.953 -15.867 -6.012 1 98.62 19 LYS B C 1
ATOM 1476 O O . LYS B 1 19 ? -13.773 -16.172 -5.141 1 98.62 19 LYS B O 1
ATOM 1481 N N . ASN B 1 20 ? -11.781 -15.297 -5.734 1 98.44 20 ASN B N 1
ATOM 1482 C CA . ASN B 1 20 ? -11.453 -14.883 -4.375 1 98.44 20 ASN B CA 1
ATOM 1483 C C . ASN B 1 20 ? -12.469 -13.875 -3.84 1 98.44 20 ASN B C 1
ATOM 1485 O O . ASN B 1 20 ? -12.906 -13.969 -2.689 1 98.44 20 ASN B O 1
ATOM 1489 N N . PHE B 1 21 ? -12.773 -12.906 -4.699 1 97.75 21 PHE B N 1
ATOM 1490 C CA . PHE B 1 21 ? -13.742 -11.883 -4.316 1 97.75 21 PHE B CA 1
ATOM 1491 C C . PHE B 1 21 ? -15.078 -12.508 -3.939 1 97.75 21 PHE B C 1
ATOM 1493 O O . PHE B 1 21 ? -15.656 -12.18 -2.898 1 97.75 21 PHE B O 1
ATOM 1500 N N . GLN B 1 22 ? -15.555 -13.422 -4.742 1 98.06 22 GLN B N 1
ATOM 1501 C CA . GLN B 1 22 ? -16.859 -14.047 -4.527 1 98.06 22 GLN B CA 1
ATOM 1502 C C . GLN B 1 22 ? -16.859 -14.883 -3.248 1 98.06 22 GLN B C 1
ATOM 1504 O O . GLN B 1 22 ? -17.812 -14.812 -2.459 1 98.06 22 GLN B O 1
ATOM 1509 N N . ILE B 1 23 ? -15.844 -15.625 -3.047 1 97.81 23 ILE B N 1
ATOM 1510 C CA . ILE B 1 23 ? -15.836 -16.562 -1.925 1 97.81 23 ILE B CA 1
ATOM 1511 C C . ILE B 1 23 ? -15.648 -15.789 -0.618 1 97.81 23 ILE B C 1
ATOM 1513 O O . ILE B 1 23 ? -16.062 -16.25 0.447 1 97.81 23 ILE B O 1
ATOM 1517 N N . GLU B 1 24 ? -15.031 -14.594 -0.723 1 97.38 24 GLU B N 1
ATOM 1518 C CA . GLU B 1 24 ? -14.781 -13.812 0.48 1 97.38 24 GLU B CA 1
ATOM 1519 C C . GLU B 1 24 ? -15.789 -12.672 0.616 1 97.38 24 GLU B C 1
ATOM 1521 O O . GLU B 1 24 ? -15.578 -11.742 1.394 1 97.38 24 GLU B O 1
ATOM 1526 N N . LYS B 1 25 ? -16.812 -12.711 -0.141 1 95.88 25 LYS B N 1
ATOM 1527 C CA . LYS B 1 25 ? -17.781 -11.617 -0.22 1 95.88 25 LYS B CA 1
ATOM 1528 C C . LYS B 1 25 ? -18.281 -11.234 1.166 1 95.88 25 LYS B C 1
ATOM 1530 O O . LYS B 1 25 ? -18.484 -10.055 1.459 1 95.88 25 LYS B O 1
ATOM 1535 N N . HIS B 1 26 ? -18.5 -12.148 2.104 1 94.88 26 HIS B N 1
ATOM 1536 C CA . HIS B 1 26 ? -19.094 -11.883 3.41 1 94.88 26 HIS B CA 1
ATOM 1537 C C . HIS B 1 26 ? -18.078 -12.094 4.527 1 94.88 26 HIS B C 1
ATOM 1539 O O . HIS B 1 26 ? -18.438 -12.203 5.699 1 94.88 26 HIS B O 1
ATOM 1545 N N . ARG B 1 27 ? -16.828 -12.242 4.09 1 94.19 27 ARG B N 1
ATOM 1546 C CA . ARG B 1 27 ? -15.758 -12.422 5.074 1 94.19 27 ARG B CA 1
ATOM 1547 C C . ARG B 1 27 ? -15.594 -11.172 5.938 1 94.19 27 ARG B C 1
ATOM 1549 O O . ARG B 1 27 ? -15.523 -10.055 5.418 1 94.19 27 ARG B O 1
ATOM 1556 N N . GLU B 1 28 ? -15.516 -11.281 7.301 1 94.19 28 GLU B N 1
ATOM 1557 C CA . GLU B 1 28 ? -15.391 -10.148 8.211 1 94.19 28 GLU B CA 1
ATOM 1558 C C . GLU B 1 28 ? -13.93 -9.805 8.469 1 94.19 28 GLU B C 1
ATOM 1560 O O . GLU B 1 28 ? -13.617 -8.727 8.977 1 94.19 28 GLU B O 1
ATOM 1565 N N . PHE B 1 29 ? -13.023 -10.703 8.102 1 94.31 29 PHE B N 1
ATOM 1566 C CA . PHE B 1 29 ? -11.586 -10.555 8.32 1 94.31 29 PHE B CA 1
ATOM 1567 C C . PHE B 1 29 ? -10.906 -9.992 7.082 1 94.31 29 PHE B C 1
ATOM 1569 O O . PHE B 1 29 ? -11.562 -9.734 6.066 1 94.31 29 PHE B O 1
ATOM 1576 N N . CYS B 1 30 ? -9.641 -9.695 7.164 1 95.12 30 CYS B N 1
ATOM 1577 C CA . CYS B 1 30 ? -8.898 -9.148 6.039 1 95.12 30 CYS B CA 1
ATOM 1578 C C . CYS B 1 30 ? -9.016 -10.047 4.812 1 95.12 30 CYS B C 1
ATOM 1580 O O . CYS B 1 30 ? -9.016 -11.273 4.938 1 95.12 30 CYS B O 1
ATOM 1582 N N . LYS B 1 31 ? -9.164 -9.484 3.75 1 95.75 31 LYS B N 1
ATOM 1583 C CA . LYS B 1 31 ? -9.406 -10.18 2.49 1 95.75 31 LYS B CA 1
ATOM 1584 C C . LYS B 1 31 ? -8.125 -10.297 1.671 1 95.75 31 LYS B C 1
ATOM 1586 O O . LYS B 1 31 ? -7.117 -9.68 1.999 1 95.75 31 LYS B O 1
ATOM 1591 N N . HIS B 1 32 ? -8.188 -11.148 0.714 1 97.25 32 HIS B N 1
ATOM 1592 C CA . HIS B 1 32 ? -7.074 -11.414 -0.192 1 97.25 32 HIS B CA 1
ATOM 1593 C C . HIS B 1 32 ? -7.324 -10.789 -1.563 1 97.25 32 HIS B C 1
ATOM 1595 O O . HIS B 1 32 ? -7.398 -11.5 -2.566 1 97.25 32 HIS B O 1
ATOM 1601 N N . ASP B 1 33 ? -7.383 -9.469 -1.572 1 96.44 33 ASP B N 1
ATOM 1602 C CA . ASP B 1 33 ? -7.688 -8.711 -2.777 1 96.44 33 ASP B CA 1
ATOM 1603 C C . ASP B 1 33 ? -6.434 -8.039 -3.336 1 96.44 33 ASP B C 1
ATOM 1605 O O . ASP B 1 33 ? -5.328 -8.266 -2.842 1 96.44 33 ASP B O 1
ATOM 1609 N N . ILE B 1 34 ? -6.566 -7.332 -4.395 1 96.62 34 ILE B N 1
ATOM 1610 C CA . ILE B 1 34 ? -5.445 -6.746 -5.117 1 96.62 34 ILE B CA 1
ATOM 1611 C C . ILE B 1 34 ? -4.75 -5.707 -4.238 1 96.62 34 ILE B C 1
ATOM 1613 O O . ILE B 1 34 ? -3.531 -5.539 -4.309 1 96.62 34 ILE B O 1
ATOM 1617 N N . CYS B 1 35 ? -5.473 -4.977 -3.371 1 96.38 35 CYS B N 1
ATOM 1618 C CA . CYS B 1 35 ? -4.883 -3.994 -2.473 1 96.38 35 CYS B CA 1
ATOM 1619 C C . CYS B 1 35 ? -3.891 -4.652 -1.521 1 96.38 35 CYS B C 1
ATOM 1621 O O . CYS B 1 35 ? -2.779 -4.152 -1.331 1 96.38 35 CYS B O 1
ATOM 1623 N N . HIS B 1 36 ? -4.348 -5.773 -0.956 1 97.69 36 HIS B N 1
ATOM 1624 C CA . HIS B 1 36 ? -3.449 -6.547 -0.107 1 97.69 36 HIS B CA 1
ATOM 1625 C C . HIS B 1 36 ? -2.184 -6.945 -0.861 1 97.69 36 HIS B C 1
ATOM 1627 O O . HIS B 1 36 ? -1.074 -6.777 -0.353 1 97.69 36 HIS B O 1
ATOM 1633 N N . SER B 1 37 ? -2.365 -7.445 -2.059 1 98.56 37 SER B N 1
ATOM 1634 C CA . SER B 1 37 ? -1.24 -7.906 -2.865 1 98.56 37 SER B CA 1
ATOM 1635 C C . SER B 1 37 ? -0.264 -6.77 -3.152 1 98.56 37 SER B C 1
ATOM 1637 O O . SER B 1 37 ? 0.952 -6.965 -3.107 1 98.56 37 SER B O 1
ATOM 1639 N N . LEU B 1 38 ? -0.809 -5.609 -3.436 1 98.5 38 LEU B N 1
ATOM 1640 C CA . LEU B 1 38 ? 0.046 -4.465 -3.734 1 98.5 38 LEU B CA 1
ATOM 1641 C C . LEU B 1 38 ? 0.784 -3.998 -2.484 1 98.5 38 LEU B C 1
ATOM 1643 O O . LEU B 1 38 ? 1.943 -3.584 -2.561 1 98.5 38 LEU B O 1
ATOM 1647 N N . ASP B 1 39 ? 0.12 -4.043 -1.354 1 98.56 39 ASP B N 1
ATOM 1648 C CA . ASP B 1 39 ? 0.789 -3.711 -0.1 1 98.56 39 ASP B CA 1
ATOM 1649 C C . ASP B 1 39 ? 1.967 -4.648 0.157 1 98.56 39 ASP B C 1
ATOM 1651 O O . ASP B 1 39 ? 3.051 -4.203 0.537 1 98.56 39 ASP B O 1
ATOM 1655 N N . VAL B 1 40 ? 1.747 -5.906 -0.05 1 98.81 40 VAL B N 1
ATOM 1656 C CA . VAL B 1 40 ? 2.803 -6.898 0.125 1 98.81 40 VAL B CA 1
ATOM 1657 C C . VAL B 1 40 ? 3.961 -6.594 -0.822 1 98.81 40 VAL B C 1
ATOM 1659 O O . VAL B 1 40 ? 5.125 -6.609 -0.415 1 98.81 40 VAL B O 1
ATOM 1662 N N . ALA B 1 41 ? 3.648 -6.312 -2.055 1 98.88 41 ALA B N 1
ATOM 1663 C CA . ALA B 1 41 ? 4.664 -6.031 -3.066 1 98.88 41 ALA B CA 1
ATOM 1664 C C . ALA B 1 41 ? 5.52 -4.832 -2.666 1 98.88 41 ALA B C 1
ATOM 1666 O O . ALA B 1 41 ? 6.75 -4.902 -2.697 1 98.88 41 ALA B O 1
ATOM 1667 N N . ARG B 1 42 ? 4.84 -3.779 -2.275 1 98.88 42 ARG B N 1
ATOM 1668 C CA . ARG B 1 42 ? 5.531 -2.529 -1.979 1 98.88 42 ARG B CA 1
ATOM 1669 C C . ARG B 1 42 ? 6.398 -2.664 -0.732 1 98.88 42 ARG B C 1
ATOM 1671 O O . ARG B 1 42 ? 7.543 -2.207 -0.713 1 98.88 42 ARG B O 1
ATOM 1678 N N . ILE B 1 43 ? 5.91 -3.295 0.294 1 98.81 43 ILE B N 1
ATOM 1679 C CA . ILE B 1 43 ? 6.672 -3.502 1.521 1 98.81 43 ILE B CA 1
ATOM 1680 C C . ILE B 1 43 ? 7.879 -4.391 1.234 1 98.81 43 ILE B C 1
ATOM 1682 O O . ILE B 1 43 ? 9 -4.062 1.628 1 98.81 43 ILE B O 1
ATOM 1686 N N . ALA B 1 44 ? 7.648 -5.465 0.515 1 98.88 44 ALA B N 1
ATOM 1687 C CA . ALA B 1 44 ? 8.734 -6.379 0.173 1 98.88 44 ALA B CA 1
ATOM 1688 C C . ALA B 1 44 ? 9.82 -5.664 -0.633 1 98.88 44 ALA B C 1
ATOM 1690 O O . ALA B 1 44 ? 11.008 -5.824 -0.363 1 98.88 44 ALA B O 1
ATOM 1691 N N . TYR B 1 45 ? 9.391 -4.898 -1.584 1 98.88 45 TYR B N 1
ATOM 1692 C CA . TYR B 1 45 ? 10.352 -4.223 -2.449 1 98.88 45 TYR B CA 1
ATOM 1693 C C . TYR B 1 45 ? 11.133 -3.168 -1.679 1 98.88 45 TYR B C 1
ATOM 1695 O O . TYR B 1 45 ? 12.328 -2.977 -1.915 1 98.88 45 TYR B O 1
ATOM 1703 N N . ILE B 1 46 ? 10.5 -2.473 -0.756 1 98.88 46 ILE B N 1
ATOM 1704 C CA . ILE B 1 46 ? 11.203 -1.537 0.117 1 98.88 46 ILE B CA 1
ATOM 1705 C C . ILE B 1 46 ? 12.305 -2.27 0.875 1 98.88 46 ILE B C 1
ATOM 1707 O O . ILE B 1 46 ? 13.453 -1.819 0.9 1 98.88 46 ILE B O 1
ATOM 1711 N N . MET B 1 47 ? 11.93 -3.383 1.473 1 98.69 47 MET B N 1
ATOM 1712 C CA . MET B 1 47 ? 12.906 -4.148 2.238 1 98.69 47 MET B CA 1
ATOM 1713 C C . MET B 1 47 ? 14.047 -4.617 1.344 1 98.69 47 MET B C 1
ATOM 1715 O O . MET B 1 47 ? 15.211 -4.613 1.759 1 98.69 47 MET B O 1
ATOM 1719 N N . VAL B 1 48 ? 13.734 -5.059 0.171 1 98.5 48 VAL B N 1
ATOM 1720 C CA . VAL B 1 48 ? 14.734 -5.477 -0.811 1 98.5 48 VAL B CA 1
ATOM 1721 C C . VAL B 1 48 ? 15.703 -4.328 -1.084 1 98.5 48 VAL B C 1
ATOM 1723 O O . VAL B 1 48 ? 16.922 -4.523 -1.077 1 98.5 48 VAL B O 1
ATOM 1726 N N . LEU B 1 49 ? 15.18 -3.133 -1.306 1 98.44 49 LEU B N 1
ATOM 1727 C CA . LEU B 1 49 ? 15.992 -1.954 -1.583 1 98.44 49 LEU B CA 1
ATOM 1728 C C . LEU B 1 49 ? 16.828 -1.577 -0.37 1 98.44 49 LEU B C 1
ATOM 1730 O O . LEU B 1 49 ? 18.031 -1.304 -0.501 1 98.44 49 LEU B O 1
ATOM 1734 N N . GLU B 1 50 ? 16.234 -1.611 0.804 1 98 50 GLU B N 1
ATOM 1735 C CA . GLU B 1 50 ? 16.938 -1.225 2.029 1 98 50 GLU B CA 1
ATOM 1736 C C . GLU B 1 50 ? 18.094 -2.172 2.33 1 98 50 GLU B C 1
ATOM 1738 O O . GLU B 1 50 ? 19.094 -1.767 2.926 1 98 50 GLU B O 1
ATOM 1743 N N . ASN B 1 51 ? 17.922 -3.436 1.9 1 97.38 51 ASN B N 1
ATOM 1744 C CA . ASN B 1 51 ? 18.922 -4.441 2.215 1 97.38 51 ASN B CA 1
ATOM 1745 C C . ASN B 1 51 ? 19.844 -4.707 1.022 1 97.38 51 ASN B C 1
ATOM 1747 O O . ASN B 1 51 ? 20.641 -5.645 1.046 1 97.38 51 ASN B O 1
ATOM 1751 N N . ASN B 1 52 ? 19.719 -3.986 -0.01 1 96.88 52 ASN B N 1
ATOM 1752 C CA . ASN B 1 52 ? 20.531 -4.082 -1.211 1 96.88 52 ASN B CA 1
ATOM 1753 C C . ASN B 1 52 ? 20.516 -5.492 -1.794 1 96.88 52 ASN B C 1
ATOM 1755 O O . ASN B 1 52 ? 21.562 -6.039 -2.139 1 96.88 52 ASN B O 1
ATOM 1759 N N . ILE B 1 53 ? 19.375 -6.109 -1.74 1 97 53 ILE B N 1
ATOM 1760 C CA . ILE B 1 53 ? 19.203 -7.441 -2.307 1 97 53 ILE B CA 1
ATOM 1761 C C . ILE B 1 53 ? 18.969 -7.336 -3.814 1 97 53 ILE B C 1
ATOM 1763 O O . ILE B 1 53 ? 18.234 -6.469 -4.277 1 97 53 ILE B O 1
ATOM 1767 N N . HIS B 1 54 ? 19.641 -8.219 -4.5 1 96.25 54 HIS B N 1
ATOM 1768 C CA . HIS B 1 54 ? 19.516 -8.211 -5.953 1 96.25 54 HIS B CA 1
ATOM 1769 C C . HIS B 1 54 ? 18.375 -9.102 -6.422 1 96.25 54 HIS B C 1
ATOM 1771 O O . HIS B 1 54 ? 18.547 -10.312 -6.57 1 96.25 54 HIS B O 1
ATOM 1777 N N . ILE B 1 55 ? 17.297 -8.586 -6.773 1 97.56 55 ILE B N 1
ATOM 1778 C CA . ILE B 1 55 ? 16.125 -9.227 -7.336 1 97.56 55 ILE B CA 1
ATOM 1779 C C . ILE B 1 55 ? 15.32 -8.211 -8.156 1 97.56 55 ILE B C 1
ATOM 1781 O O . ILE B 1 55 ? 15.219 -7.043 -7.781 1 97.56 55 ILE B O 1
ATOM 1785 N N . LYS B 1 56 ? 14.836 -8.672 -9.273 1 98.31 56 LYS B N 1
ATOM 1786 C CA . LYS B 1 56 ? 14.062 -7.781 -10.133 1 98.31 56 LYS B CA 1
ATOM 1787 C C . LYS B 1 56 ? 12.773 -7.332 -9.445 1 98.31 56 LYS B C 1
ATOM 1789 O O . LYS B 1 56 ? 12.086 -8.141 -8.82 1 98.31 56 LYS B O 1
ATOM 1794 N N . LYS B 1 57 ? 12.5 -6.047 -9.547 1 98.69 57 LYS B N 1
ATOM 1795 C CA . LYS B 1 57 ? 11.273 -5.461 -9.016 1 98.69 57 LYS B CA 1
ATOM 1796 C C . LYS B 1 57 ? 10.047 -6.246 -9.477 1 98.69 57 LYS B C 1
ATOM 1798 O O . LYS B 1 57 ? 9.18 -6.586 -8.664 1 98.69 57 LYS B O 1
ATOM 1803 N N . GLU B 1 58 ? 10.023 -6.582 -10.758 1 98.88 58 GLU B N 1
ATOM 1804 C CA . GLU B 1 58 ? 8.852 -7.242 -11.32 1 98.88 58 GLU B CA 1
ATOM 1805 C C . GLU B 1 58 ? 8.672 -8.641 -10.734 1 98.88 58 GLU B C 1
ATOM 1807 O O . GLU B 1 58 ? 7.547 -9.141 -10.648 1 98.88 58 GLU B O 1
ATOM 1812 N N . ASN B 1 59 ? 9.773 -9.281 -10.32 1 98.88 59 ASN B N 1
ATOM 1813 C CA . ASN B 1 59 ? 9.633 -10.586 -9.688 1 98.88 59 ASN B CA 1
ATOM 1814 C C . ASN B 1 59 ? 8.93 -10.484 -8.344 1 98.88 59 ASN B C 1
ATOM 1816 O O . ASN B 1 59 ? 8.102 -11.336 -8 1 98.88 59 ASN B O 1
ATOM 1820 N N . ILE B 1 60 ? 9.273 -9.438 -7.594 1 98.88 60 ILE B N 1
ATOM 1821 C CA . ILE B 1 60 ? 8.648 -9.211 -6.293 1 98.88 60 ILE B CA 1
ATOM 1822 C C . ILE B 1 60 ? 7.156 -8.93 -6.48 1 98.88 60 ILE B C 1
ATOM 1824 O O . ILE B 1 60 ? 6.316 -9.523 -5.801 1 98.88 60 ILE B O 1
ATOM 1828 N N . TYR B 1 61 ? 6.828 -8.047 -7.371 1 98.94 61 TYR B N 1
ATOM 1829 C CA . TYR B 1 61 ? 5.445 -7.66 -7.605 1 98.94 61 TYR B CA 1
ATOM 1830 C C . TYR B 1 61 ? 4.633 -8.828 -8.156 1 98.94 61 TYR B C 1
ATOM 1832 O O . TYR B 1 61 ? 3.473 -9.016 -7.789 1 98.94 61 TYR B O 1
ATOM 1840 N N . ALA B 1 62 ? 5.25 -9.602 -9.062 1 98.94 62 ALA B N 1
ATOM 1841 C CA . ALA B 1 62 ? 4.551 -10.766 -9.602 1 98.94 62 ALA B CA 1
ATOM 1842 C C . ALA B 1 62 ? 4.219 -11.766 -8.5 1 98.94 62 ALA B C 1
ATOM 1844 O O . ALA B 1 62 ? 3.09 -12.25 -8.414 1 98.94 62 ALA B O 1
ATOM 1845 N N . ALA B 1 63 ? 5.207 -12.055 -7.645 1 98.94 63 ALA B N 1
ATOM 1846 C CA . ALA B 1 63 ? 4.973 -12.977 -6.535 1 98.94 63 ALA B CA 1
ATOM 1847 C C . ALA B 1 63 ? 3.84 -12.477 -5.641 1 98.94 63 ALA B C 1
ATOM 1849 O O . ALA B 1 63 ? 2.969 -13.25 -5.238 1 98.94 63 ALA B O 1
ATOM 1850 N N . ALA B 1 64 ? 3.867 -11.211 -5.355 1 98.94 64 ALA B N 1
ATOM 1851 C CA . ALA B 1 64 ? 2.865 -10.617 -4.473 1 98.94 64 ALA B CA 1
ATOM 1852 C C . ALA B 1 64 ? 1.478 -10.672 -5.102 1 98.94 64 ALA B C 1
ATOM 1854 O O . ALA B 1 64 ? 0.499 -11.023 -4.441 1 98.94 64 ALA B O 1
ATOM 1855 N N . LEU B 1 65 ? 1.369 -10.32 -6.387 1 98.81 65 LEU B N 1
ATOM 1856 C CA . LEU B 1 65 ? 0.082 -10.312 -7.074 1 98.81 65 LEU B CA 1
ATOM 1857 C C . LEU B 1 65 ? -0.501 -11.719 -7.145 1 98.81 65 LEU B C 1
ATOM 1859 O O . LEU B 1 65 ? -1.722 -11.891 -7.098 1 98.81 65 LEU B O 1
ATOM 1863 N N . LEU B 1 66 ? 0.389 -12.703 -7.184 1 98.94 66 LEU B N 1
ATOM 1864 C CA . LEU B 1 66 ? -0.072 -14.039 -7.539 1 98.94 66 LEU B CA 1
ATOM 1865 C C . LEU B 1 66 ? -0.136 -14.938 -6.309 1 98.94 66 LEU B C 1
ATOM 1867 O O . LEU B 1 66 ? -0.732 -16.016 -6.352 1 98.94 66 LEU B O 1
ATOM 1871 N N . HIS B 1 67 ? 0.364 -14.523 -5.145 1 98.88 67 HIS B N 1
ATOM 1872 C CA . HIS B 1 67 ? 0.619 -15.453 -4.047 1 98.88 67 HIS B CA 1
ATOM 1873 C C . HIS B 1 67 ? -0.684 -15.953 -3.434 1 98.88 67 HIS B C 1
ATOM 1875 O O . HIS B 1 67 ? -0.731 -17.047 -2.879 1 98.88 67 HIS B O 1
ATOM 1881 N N . ASP B 1 68 ? -1.723 -15.211 -3.568 1 98.69 68 ASP B N 1
ATOM 1882 C CA . ASP B 1 68 ? -2.975 -15.562 -2.908 1 98.69 68 ASP B CA 1
ATOM 1883 C C . ASP B 1 68 ? -4.043 -15.945 -3.93 1 98.69 68 ASP B C 1
ATOM 1885 O O . ASP B 1 68 ? -5.203 -16.156 -3.572 1 98.69 68 ASP B O 1
ATOM 1889 N N . ILE B 1 69 ? -3.756 -16.047 -5.223 1 98.75 69 ILE B N 1
ATOM 1890 C CA . ILE B 1 69 ? -4.781 -16.156 -6.258 1 98.75 69 ILE B CA 1
ATOM 1891 C C . ILE B 1 69 ? -5.512 -17.484 -6.129 1 98.75 69 ILE B C 1
ATOM 1893 O O . ILE B 1 69 ? -6.574 -17.688 -6.727 1 98.75 69 ILE B O 1
ATOM 1897 N N . GLY B 1 70 ? -4.98 -18.438 -5.43 1 98.56 70 GLY B N 1
ATOM 1898 C CA . GLY B 1 70 ? -5.605 -19.734 -5.227 1 98.56 70 GLY B CA 1
ATOM 1899 C C . GLY B 1 70 ? -6.355 -19.844 -3.91 1 98.56 70 GLY B C 1
ATOM 1900 O O . GLY B 1 70 ? -6.688 -20.938 -3.463 1 98.56 70 GLY B O 1
ATOM 1901 N N . LYS B 1 71 ? -6.598 -18.734 -3.211 1 98.5 71 LYS B N 1
ATOM 1902 C CA . LYS B 1 71 ? -7.262 -18.766 -1.912 1 98.5 71 LYS B CA 1
ATOM 1903 C C . LYS B 1 71 ? -8.641 -19.422 -2.012 1 98.5 71 LYS B C 1
ATOM 1905 O O . LYS B 1 71 ? -9.062 -20.125 -1.094 1 98.5 71 LYS B O 1
ATOM 1910 N N . TRP B 1 72 ? -9.359 -19.125 -3.135 1 98.25 72 TRP B N 1
ATOM 1911 C CA . TRP B 1 72 ? -10.68 -19.719 -3.322 1 98.25 72 TRP B CA 1
ATOM 1912 C C . TRP B 1 72 ? -10.609 -21.234 -3.305 1 98.25 72 TRP B C 1
ATOM 1914 O O . TRP B 1 72 ? -11.531 -21.906 -2.822 1 98.25 72 TRP B O 1
ATOM 1924 N N . MET B 1 73 ? -9.531 -21.875 -3.754 1 98.31 73 MET B N 1
ATOM 1925 C CA . MET B 1 73 ? -9.367 -23.312 -3.736 1 98.31 73 MET B CA 1
ATOM 1926 C C . MET B 1 73 ? -9.188 -23.828 -2.311 1 98.31 73 MET B C 1
ATOM 1928 O O . MET B 1 73 ? -9.609 -24.938 -1.987 1 98.31 73 MET B O 1
ATOM 1932 N N . GLN B 1 74 ? -8.516 -23.031 -1.476 1 97.06 74 GLN B N 1
ATOM 1933 C CA . GLN B 1 74 ? -8.406 -23.391 -0.066 1 97.06 74 GLN B CA 1
ATOM 1934 C C . GLN B 1 74 ? -9.781 -23.469 0.593 1 97.06 74 GLN B C 1
ATOM 1936 O O . GLN B 1 74 ? -10.055 -24.391 1.349 1 97.06 74 GLN B O 1
ATOM 1941 N N . TYR B 1 75 ? -10.617 -22.516 0.292 1 95.81 75 TYR B N 1
ATOM 1942 C CA . TYR B 1 75 ? -11.953 -22.469 0.882 1 95.81 75 TYR B CA 1
ATOM 1943 C C . TYR B 1 75 ? -12.836 -23.578 0.33 1 95.81 75 TYR B C 1
ATOM 1945 O O . TYR B 1 75 ? -13.578 -24.219 1.079 1 95.81 75 TYR B O 1
ATOM 1953 N N . GLU B 1 76 ? -12.695 -23.812 -0.946 1 97.19 76 GLU B N 1
ATOM 1954 C CA . GLU B 1 76 ? -13.625 -24.719 -1.606 1 97.19 76 GLU B CA 1
ATOM 1955 C C . GLU B 1 76 ? -13.148 -26.156 -1.52 1 97.19 76 GLU B C 1
ATOM 1957 O O . GLU B 1 76 ? -13.953 -27.094 -1.415 1 97.19 76 GLU B O 1
ATOM 1962 N N . GLU B 1 77 ? -11.828 -26.406 -1.565 1 97.56 77 GLU B N 1
ATOM 1963 C CA . GLU B 1 77 ? -11.297 -27.75 -1.759 1 97.56 77 GLU B CA 1
ATOM 1964 C C . GLU B 1 77 ? -10.352 -28.141 -0.625 1 97.56 77 GLU B C 1
ATOM 1966 O O . GLU B 1 77 ? -9.891 -29.281 -0.558 1 97.56 77 GLU B O 1
ATOM 1971 N N . GLY B 1 78 ? -10.016 -27.266 0.196 1 97.19 78 GLY B N 1
ATOM 1972 C CA . GLY B 1 78 ? -9.125 -27.562 1.305 1 97.19 78 GLY B CA 1
ATOM 1973 C C . GLY B 1 78 ? -7.664 -27.625 0.896 1 97.19 78 GLY B C 1
ATOM 1974 O O . GLY B 1 78 ? -6.812 -28.047 1.68 1 97.19 78 GLY B O 1
ATOM 1975 N N . ILE B 1 79 ? -7.398 -27.203 -0.306 1 97.69 79 ILE B N 1
ATOM 1976 C CA . ILE B 1 79 ? -6.023 -27.172 -0.792 1 97.69 79 ILE B CA 1
ATOM 1977 C C . ILE B 1 79 ? -5.297 -25.953 -0.215 1 97.69 79 ILE B C 1
ATOM 1979 O O . ILE B 1 79 ? -5.781 -24.828 -0.316 1 97.69 79 ILE B O 1
ATOM 1983 N N . PRO B 1 80 ? -4.133 -26.203 0.418 1 97.94 80 PRO B N 1
ATOM 1984 C CA . PRO B 1 80 ? -3.385 -25.031 0.868 1 97.94 80 PRO B CA 1
ATOM 1985 C C . PRO B 1 80 ? -3.168 -24.016 -0.246 1 97.94 80 PRO B C 1
ATOM 1987 O O . PRO B 1 80 ? -2.773 -24.375 -1.356 1 97.94 80 PRO B O 1
ATOM 1990 N N . HIS B 1 81 ? -3.414 -22.688 0.059 1 98 81 HIS B N 1
ATOM 1991 C CA . HIS B 1 81 ? -3.479 -21.719 -1.026 1 98 81 HIS B CA 1
ATOM 1992 C C . HIS B 1 81 ? -2.094 -21.453 -1.604 1 98 81 HIS B C 1
ATOM 1994 O O . HIS B 1 81 ? -1.969 -21.016 -2.756 1 98 81 HIS B O 1
ATOM 2000 N N . GLU B 1 82 ? -0.989 -21.641 -0.741 1 98.25 82 GLU B N 1
ATOM 2001 C CA . GLU B 1 82 ? 0.338 -21.453 -1.318 1 98.25 82 GLU B CA 1
ATOM 2002 C C . GLU B 1 82 ? 0.604 -22.453 -2.436 1 98.25 82 GLU B C 1
ATOM 2004 O O . GLU B 1 82 ? 1.236 -22.125 -3.439 1 98.25 82 GLU B O 1
ATOM 2009 N N . LEU B 1 83 ? 0.106 -23.672 -2.273 1 98.5 83 LEU B N 1
ATOM 2010 C CA . LEU B 1 83 ? 0.253 -24.703 -3.299 1 98.5 83 LEU B CA 1
ATOM 2011 C C . LEU B 1 83 ? -0.648 -24.406 -4.496 1 98.5 83 LEU B C 1
ATOM 2013 O O . LEU B 1 83 ? -0.203 -24.469 -5.645 1 98.5 83 LEU B O 1
ATOM 2017 N N . ALA B 1 84 ? -1.899 -24.125 -4.207 1 98.75 84 ALA B N 1
ATOM 2018 C CA . ALA B 1 84 ? -2.861 -23.812 -5.258 1 98.75 84 ALA B CA 1
ATOM 2019 C C . ALA B 1 84 ? -2.402 -22.609 -6.078 1 98.75 84 ALA B C 1
ATOM 2021 O O . ALA B 1 84 ? -2.445 -22.641 -7.309 1 98.75 84 ALA B O 1
ATOM 2022 N N . SER B 1 85 ? -1.945 -21.547 -5.41 1 98.88 85 SER B N 1
ATOM 2023 C CA . SER B 1 85 ? -1.52 -20.328 -6.074 1 98.88 85 SER B CA 1
ATOM 2024 C C . SER B 1 85 ? -0.297 -20.578 -6.957 1 98.88 85 SER B C 1
ATOM 2026 O O . SER B 1 85 ? -0.207 -20.047 -8.062 1 98.88 85 SER B O 1
ATOM 2028 N N . ALA B 1 86 ? 0.651 -21.359 -6.414 1 98.81 86 ALA B N 1
ATOM 2029 C CA . ALA B 1 86 ? 1.839 -21.656 -7.211 1 98.81 86 ALA B CA 1
ATOM 2030 C C . ALA B 1 86 ? 1.467 -22.375 -8.5 1 98.81 86 ALA B C 1
ATOM 2032 O O . ALA B 1 86 ? 1.982 -22.062 -9.57 1 98.81 86 ALA B O 1
ATOM 2033 N N . LYS B 1 87 ? 0.625 -23.328 -8.406 1 98.62 87 LYS B N 1
ATOM 2034 C CA . LYS B 1 87 ? 0.175 -24.094 -9.57 1 98.62 87 LYS B CA 1
ATOM 2035 C C . LYS B 1 87 ? -0.516 -23.188 -10.586 1 98.62 87 LYS B C 1
ATOM 2037 O O . LYS B 1 87 ? -0.213 -23.234 -11.781 1 98.62 87 LYS B O 1
ATOM 2042 N N . LEU B 1 88 ? -1.418 -22.328 -10.156 1 98.81 88 LEU B N 1
ATOM 2043 C CA . LEU B 1 88 ? -2.18 -21.422 -11.016 1 98.81 88 LEU B CA 1
ATOM 2044 C C . LEU B 1 88 ? -1.277 -20.359 -11.625 1 98.81 88 LEU B C 1
ATOM 2046 O O . LEU B 1 88 ? -1.505 -19.906 -12.75 1 98.81 88 LEU B O 1
ATOM 2050 N N . ALA B 1 89 ? -0.246 -19.953 -10.906 1 98.88 89 ALA B N 1
ATOM 2051 C CA . ALA B 1 89 ? 0.599 -18.828 -11.273 1 98.88 89 ALA B CA 1
ATOM 2052 C C . ALA B 1 89 ? 1.513 -19.172 -12.438 1 98.88 89 ALA B C 1
ATOM 2054 O O . ALA B 1 89 ? 1.865 -18.312 -13.242 1 98.88 89 ALA B O 1
ATOM 2055 N N . GLU B 1 90 ? 1.884 -20.422 -12.555 1 98.75 90 GLU B N 1
ATOM 2056 C CA . GLU B 1 90 ? 2.898 -20.812 -13.523 1 98.75 90 GLU B CA 1
ATOM 2057 C C . GLU B 1 90 ? 2.49 -20.438 -14.945 1 98.75 90 GLU B C 1
ATOM 2059 O O . GLU B 1 90 ? 3.25 -19.766 -15.656 1 98.75 90 GLU B O 1
ATOM 2064 N N . ASP B 1 91 ? 1.293 -20.75 -15.359 1 98.12 91 ASP B N 1
ATOM 2065 C CA . ASP B 1 91 ? 0.821 -20.453 -16.703 1 98.12 91 ASP B CA 1
ATOM 2066 C C . ASP B 1 91 ? 0.725 -18.938 -16.938 1 98.12 91 ASP B C 1
ATOM 2068 O O . ASP B 1 91 ? 1.03 -18.453 -18.016 1 98.12 91 ASP B O 1
ATOM 2072 N N . ILE B 1 92 ? 0.274 -18.25 -15.914 1 98.94 92 ILE B N 1
ATOM 2073 C CA . ILE B 1 92 ? 0.133 -16.812 -16.016 1 98.94 92 ILE B CA 1
ATOM 2074 C C . ILE B 1 92 ? 1.5 -16.172 -16.25 1 98.94 92 ILE B C 1
ATOM 2076 O O . ILE B 1 92 ? 1.646 -15.305 -17.109 1 98.94 92 ILE B O 1
ATOM 2080 N N . LEU B 1 93 ? 2.5 -16.641 -15.508 1 98.94 93 LEU B N 1
ATOM 2081 C CA . LEU B 1 93 ? 3.85 -16.094 -15.609 1 98.94 93 LEU B CA 1
ATOM 2082 C C . LEU B 1 93 ? 4.434 -16.359 -17 1 98.94 93 LEU B C 1
ATOM 2084 O O . LEU B 1 93 ? 5.055 -15.469 -17.594 1 98.94 93 LEU B O 1
ATOM 2088 N N . ILE B 1 94 ? 4.184 -17.531 -17.516 1 98.81 94 ILE B N 1
ATOM 2089 C CA . ILE B 1 94 ? 4.652 -17.891 -18.859 1 98.81 94 ILE B CA 1
ATOM 2090 C C . ILE B 1 94 ? 3.992 -16.984 -19.891 1 98.81 94 ILE B C 1
ATOM 2092 O O . ILE B 1 94 ? 4.676 -16.391 -20.734 1 98.81 94 ILE B O 1
ATOM 2096 N N . GLU B 1 95 ? 2.717 -16.828 -19.812 1 98.75 95 GLU B N 1
ATOM 2097 C CA . GLU 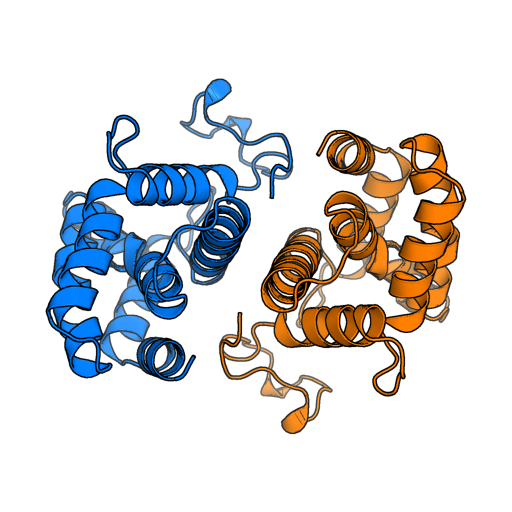B 1 95 ? 1.95 -16.016 -20.75 1 98.75 95 GLU B CA 1
ATOM 2098 C C . GLU B 1 95 ? 2.375 -14.555 -20.688 1 98.75 95 GLU B C 1
ATOM 2100 O O . GLU B 1 95 ? 2.277 -13.836 -21.688 1 98.75 95 GLU B O 1
ATOM 2105 N N . CYS B 1 96 ? 2.879 -14.18 -19.547 1 98.81 96 CYS B N 1
ATOM 2106 C CA . CYS B 1 96 ? 3.188 -12.766 -19.344 1 98.81 96 CYS B CA 1
ATOM 2107 C C . CYS B 1 96 ? 4.664 -12.492 -19.594 1 98.81 96 CYS B C 1
ATOM 2109 O O . CYS B 1 96 ? 5.137 -11.375 -19.375 1 98.81 96 CYS B O 1
ATOM 2111 N N . GLY B 1 97 ? 5.449 -13.445 -19.938 1 98.69 97 GLY B N 1
ATOM 2112 C CA . GLY B 1 97 ? 6.766 -13.211 -20.516 1 98.69 97 GLY B CA 1
ATOM 2113 C C . GLY B 1 97 ? 7.891 -13.375 -19.5 1 98.69 97 GLY B C 1
ATOM 2114 O O . GLY B 1 97 ? 9.008 -12.898 -19.734 1 98.69 97 GLY B O 1
ATOM 2115 N N . PHE B 1 98 ? 7.711 -14.016 -18.422 1 98.81 98 PHE B N 1
ATOM 2116 C CA . PHE B 1 98 ? 8.773 -14.281 -17.453 1 98.81 98 PHE B CA 1
ATOM 2117 C C . PHE B 1 98 ? 9.633 -15.461 -17.906 1 98.81 98 PHE B C 1
ATOM 2119 O O . PHE B 1 98 ? 9.117 -16.422 -18.469 1 98.81 98 PHE B O 1
ATOM 2126 N N . THR B 1 99 ? 10.906 -15.367 -17.656 1 98.69 99 THR B N 1
ATOM 2127 C CA . THR B 1 99 ? 11.82 -16.453 -18 1 98.69 99 THR B CA 1
ATOM 2128 C C . THR B 1 99 ? 11.68 -17.609 -17.031 1 98.69 99 THR B C 1
ATOM 2130 O O . THR B 1 99 ? 11.094 -17.453 -15.953 1 98.69 99 THR B O 1
ATOM 2133 N N . GLU B 1 100 ? 12.195 -18.766 -17.406 1 98.56 100 GLU B N 1
ATOM 2134 C CA . GLU B 1 100 ? 12.133 -19.953 -16.547 1 98.56 100 GLU B CA 1
ATOM 2135 C C . GLU B 1 100 ? 12.773 -19.688 -15.188 1 98.56 100 GLU B C 1
ATOM 2137 O O . GLU B 1 100 ? 12.234 -20.094 -14.156 1 98.56 100 GLU B O 1
ATOM 2142 N N . ASP B 1 101 ? 13.891 -19.031 -15.195 1 98.56 101 ASP B N 1
ATOM 2143 C CA . ASP B 1 101 ? 14.586 -18.719 -13.945 1 98.56 101 ASP B CA 1
ATOM 2144 C C . ASP B 1 101 ? 13.75 -17.797 -13.062 1 98.56 101 ASP B C 1
ATOM 2146 O O . ASP B 1 101 ? 13.688 -17.984 -11.852 1 98.56 101 ASP B O 1
ATOM 2150 N N . GLU B 1 102 ? 13.164 -16.797 -13.648 1 98.75 102 GLU B N 1
ATOM 2151 C CA . GLU B 1 102 ? 12.312 -15.867 -12.906 1 98.75 102 GLU B CA 1
ATOM 2152 C C . GLU B 1 102 ? 11.078 -16.578 -12.344 1 98.75 102 GLU B C 1
ATOM 2154 O O . GLU B 1 102 ? 10.68 -16.328 -11.211 1 98.75 102 GLU B O 1
ATOM 2159 N N . ILE B 1 103 ? 10.539 -17.438 -13.18 1 98.88 103 ILE B N 1
ATOM 2160 C CA . ILE B 1 103 ? 9.359 -18.188 -12.766 1 98.88 103 ILE B CA 1
ATOM 2161 C C . ILE B 1 103 ? 9.688 -19.031 -11.531 1 98.88 103 ILE B C 1
ATOM 21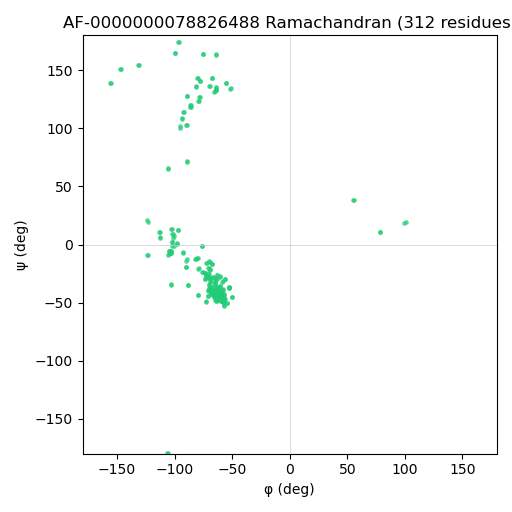63 O O . ILE B 1 103 ? 8.93 -19.047 -10.562 1 98.88 103 ILE B O 1
ATOM 2167 N N . GLU B 1 104 ? 10.766 -19.672 -11.562 1 98.69 104 GLU B N 1
ATOM 2168 C CA . GLU B 1 104 ? 11.195 -20.484 -10.422 1 98.69 104 GLU B CA 1
ATOM 2169 C C . GLU B 1 104 ? 11.352 -19.625 -9.172 1 98.69 104 GLU B C 1
ATOM 2171 O O . GLU B 1 104 ? 10.914 -20.031 -8.086 1 98.69 104 GLU B O 1
ATOM 2176 N N . GLN B 1 105 ? 11.977 -18.5 -9.281 1 98.44 105 GLN B N 1
ATOM 2177 C CA . GLN B 1 105 ? 12.18 -17.578 -8.164 1 98.44 105 GLN B CA 1
ATOM 2178 C C . GLN B 1 105 ? 10.844 -17.094 -7.598 1 98.44 105 GLN B C 1
ATOM 2180 O O . GLN B 1 105 ? 10.656 -17.062 -6.383 1 98.44 105 GLN B O 1
ATOM 2185 N N . ILE B 1 106 ? 9.938 -16.703 -8.5 1 98.88 106 ILE B N 1
ATOM 2186 C CA . ILE B 1 106 ? 8.625 -16.188 -8.109 1 98.88 106 ILE B CA 1
ATOM 2187 C C . ILE B 1 106 ? 7.828 -17.297 -7.422 1 98.88 106 ILE B C 1
ATOM 2189 O O . ILE B 1 106 ? 7.25 -17.078 -6.355 1 98.88 106 ILE B O 1
ATOM 2193 N N . LEU B 1 107 ? 7.859 -18.484 -8.023 1 98.88 107 LEU B N 1
ATOM 2194 C CA . LEU B 1 107 ? 7.109 -19.609 -7.461 1 98.88 107 LEU B CA 1
ATOM 2195 C C . LEU B 1 107 ? 7.668 -20 -6.098 1 98.88 107 LEU B C 1
ATOM 2197 O O . LEU B 1 107 ? 6.918 -20.422 -5.211 1 98.88 107 LEU B O 1
ATOM 2201 N N . ASN B 1 108 ? 8.93 -19.906 -5.938 1 98.38 108 ASN B N 1
ATOM 2202 C CA . ASN B 1 108 ? 9.531 -20.188 -4.641 1 98.38 108 ASN B CA 1
ATOM 2203 C C . ASN B 1 108 ? 9.008 -19.25 -3.561 1 98.38 108 ASN B C 1
ATOM 2205 O O . ASN B 1 108 ? 8.719 -19.672 -2.443 1 98.38 108 ASN B O 1
ATOM 2209 N N . MET B 1 109 ? 8.914 -17.969 -3.842 1 98.56 109 MET B N 1
ATOM 2210 C CA . MET B 1 109 ? 8.344 -17.016 -2.898 1 98.56 109 MET B CA 1
ATOM 2211 C C . MET B 1 109 ? 6.898 -17.359 -2.564 1 98.56 109 MET B C 1
ATOM 2213 O O . MET B 1 109 ? 6.504 -17.344 -1.397 1 98.56 109 MET B O 1
ATOM 2217 N N . ILE B 1 110 ? 6.125 -17.688 -3.609 1 98.75 110 ILE B N 1
ATOM 2218 C CA . ILE B 1 110 ? 4.715 -18.016 -3.434 1 98.75 110 ILE B CA 1
ATOM 2219 C C . ILE B 1 110 ? 4.578 -19.25 -2.549 1 98.75 110 ILE B C 1
ATOM 2221 O O . ILE B 1 110 ? 3.811 -19.25 -1.581 1 98.75 110 ILE B O 1
ATOM 2225 N N . LEU B 1 111 ? 5.371 -20.234 -2.791 1 98.12 111 LEU B N 1
ATOM 2226 C CA . LEU B 1 111 ? 5.301 -21.516 -2.084 1 98.12 111 LEU B CA 1
ATOM 2227 C C . LEU B 1 111 ? 5.734 -21.344 -0.63 1 98.12 111 LEU B C 1
ATOM 2229 O O . LEU B 1 111 ? 5.227 -22.047 0.253 1 98.12 111 LEU B O 1
ATOM 2233 N N . SER B 1 112 ? 6.578 -20.438 -0.358 1 97 112 SER B N 1
ATOM 2234 C CA . SER B 1 112 ? 7.23 -20.359 0.947 1 97 112 SER B CA 1
ATOM 2235 C C . SER B 1 112 ? 6.613 -19.266 1.812 1 97 112 SER B C 1
ATOM 2237 O O . SER B 1 112 ? 7.023 -19.078 2.957 1 97 112 SER B O 1
ATOM 2239 N N . HIS B 1 113 ? 5.559 -18.547 1.354 1 96.5 113 HIS B N 1
ATOM 2240 C CA . HIS B 1 113 ? 5.164 -17.312 2.023 1 96.5 113 HIS B CA 1
ATOM 2241 C C . HIS B 1 113 ? 4.422 -17.609 3.322 1 96.5 113 HIS B C 1
ATOM 2243 O O . HIS B 1 113 ? 4.121 -16.688 4.09 1 96.5 113 HIS B O 1
ATOM 2249 N N . ARG B 1 114 ? 4.254 -18.891 3.574 1 94.75 114 ARG B N 1
ATOM 2250 C CA . ARG B 1 114 ? 3.615 -19.25 4.836 1 94.75 114 ARG B CA 1
ATOM 2251 C C . ARG B 1 114 ? 4.637 -19.781 5.836 1 94.75 114 ARG B C 1
ATOM 2253 O O . ARG B 1 114 ? 4.305 -20.031 6.996 1 94.75 114 ARG B O 1
ATOM 2260 N N . LYS B 1 115 ? 5.805 -19.906 5.348 1 93.38 115 LYS B N 1
ATOM 2261 C CA . LYS B 1 115 ? 6.848 -20.484 6.195 1 93.38 115 LYS B CA 1
ATOM 2262 C C . LYS B 1 115 ? 7.609 -19.406 6.945 1 93.38 115 LYS B C 1
ATOM 2264 O O . LYS B 1 115 ? 8.438 -18.688 6.359 1 93.38 115 LYS B O 1
ATOM 2269 N N . LYS B 1 116 ? 7.488 -19.391 8.18 1 90 116 LYS B N 1
ATOM 2270 C CA . LYS B 1 116 ? 8.148 -18.406 9.023 1 90 116 LYS B CA 1
ATOM 2271 C C . LYS B 1 116 ? 9.648 -18.641 9.086 1 90 116 LYS B C 1
ATOM 2273 O O . LYS B 1 116 ? 10.445 -17.703 8.984 1 90 116 LYS B O 1
ATOM 2278 N N . GLU B 1 117 ? 9.961 -19.938 9.25 1 89.69 117 GLU B N 1
ATOM 2279 C CA . GLU B 1 117 ? 11.367 -20.297 9.398 1 89.69 117 GLU B CA 1
ATOM 2280 C C . GLU B 1 117 ? 11.984 -20.672 8.055 1 89.69 117 GLU B C 1
ATOM 2282 O O . GLU B 1 117 ? 11.578 -21.656 7.434 1 89.69 117 GLU B O 1
ATOM 2287 N N . THR B 1 118 ? 12.797 -19.844 7.566 1 89.5 118 THR B N 1
ATOM 2288 C CA . THR B 1 118 ? 13.539 -20.094 6.336 1 89.5 118 THR B CA 1
ATOM 2289 C C . THR B 1 118 ? 14.922 -19.438 6.398 1 89.5 118 THR B C 1
ATOM 2291 O O . THR B 1 118 ? 15.109 -18.453 7.102 1 89.5 118 THR B O 1
ATOM 2294 N N . ASP B 1 119 ? 15.859 -20.031 5.711 1 89.5 119 ASP B N 1
ATOM 2295 C CA . ASP B 1 119 ? 17.203 -19.469 5.633 1 89.5 119 ASP B CA 1
ATOM 2296 C C . ASP B 1 119 ? 17.344 -18.562 4.414 1 89.5 119 ASP B C 1
ATOM 2298 O O . ASP B 1 119 ? 18.344 -17.859 4.273 1 89.5 119 ASP B O 1
ATOM 2302 N N . ASP B 1 120 ? 16.375 -18.547 3.617 1 94.38 120 ASP B N 1
ATOM 2303 C CA . ASP B 1 120 ? 16.375 -17.703 2.426 1 94.38 120 ASP B CA 1
ATOM 2304 C C . ASP B 1 120 ? 15.875 -16.297 2.746 1 94.38 120 ASP B C 1
ATOM 2306 O O . ASP B 1 120 ? 14.734 -16.125 3.186 1 94.38 120 ASP B O 1
ATOM 2310 N N . LEU B 1 121 ? 16.75 -15.344 2.535 1 96.5 121 LEU B N 1
ATOM 2311 C CA . LEU B 1 121 ? 16.469 -13.969 2.941 1 96.5 121 LEU B CA 1
ATOM 2312 C C . LEU B 1 121 ? 15.25 -13.422 2.209 1 96.5 121 LEU B C 1
ATOM 2314 O O . LEU B 1 121 ? 14.414 -12.734 2.807 1 96.5 121 LEU B O 1
ATOM 2318 N N . ILE B 1 122 ? 15.086 -13.672 0.907 1 97.69 122 ILE B N 1
ATOM 2319 C CA . ILE B 1 122 ? 13.977 -13.164 0.112 1 97.69 122 ILE B CA 1
ATOM 2320 C C . ILE B 1 122 ? 12.664 -13.773 0.606 1 97.69 122 ILE B C 1
ATOM 2322 O O . ILE B 1 122 ? 11.656 -13.078 0.729 1 97.69 122 ILE B O 1
ATOM 2326 N N . ASN B 1 123 ? 12.672 -15.023 0.904 1 97.75 123 ASN B N 1
ATOM 2327 C CA . ASN B 1 123 ? 11.484 -15.68 1.441 1 97.75 123 ASN B CA 1
ATOM 2328 C C . ASN B 1 123 ? 11.109 -15.125 2.811 1 97.75 123 ASN B C 1
ATOM 2330 O O . ASN B 1 123 ? 9.922 -15 3.127 1 97.75 123 ASN B O 1
ATOM 2334 N N . LYS B 1 124 ? 12.125 -14.836 3.594 1 97.62 124 LYS B N 1
ATOM 2335 C CA . LYS B 1 124 ? 11.867 -14.211 4.891 1 97.62 124 LYS B CA 1
ATOM 2336 C C . LYS B 1 124 ? 11.211 -12.844 4.723 1 97.62 124 LYS B C 1
ATOM 2338 O O . LYS B 1 124 ? 10.266 -12.516 5.438 1 97.62 124 LYS B O 1
ATOM 2343 N N . ILE B 1 125 ? 11.734 -12.055 3.818 1 98.12 125 ILE B N 1
ATOM 2344 C CA . ILE B 1 125 ? 11.188 -10.727 3.521 1 98.12 125 ILE B CA 1
ATOM 2345 C C . ILE B 1 125 ? 9.742 -10.859 3.045 1 98.12 125 ILE B C 1
ATOM 2347 O O . ILE B 1 125 ? 8.859 -10.133 3.508 1 98.12 125 ILE B O 1
ATOM 2351 N N . PHE B 1 126 ? 9.523 -11.781 2.146 1 98.38 126 PHE B N 1
ATOM 2352 C CA . PHE B 1 126 ? 8.203 -11.953 1.56 1 98.38 126 PHE B CA 1
ATOM 2353 C C . PHE B 1 126 ? 7.199 -12.414 2.611 1 98.38 126 PHE B C 1
ATOM 2355 O O . PHE B 1 126 ? 6.082 -11.891 2.682 1 98.38 126 PHE B O 1
ATOM 2362 N N . TYR B 1 127 ? 7.586 -13.352 3.457 1 97.69 127 TYR B N 1
ATOM 2363 C CA . TYR B 1 127 ? 6.766 -13.789 4.578 1 97.69 127 TYR B CA 1
ATOM 2364 C C . TYR B 1 127 ? 6.414 -12.617 5.488 1 97.69 127 TYR B C 1
ATOM 2366 O O . TYR B 1 127 ? 5.242 -12.406 5.812 1 97.69 127 TYR B O 1
ATOM 2374 N N . SER B 1 128 ? 7.406 -11.906 5.906 1 97.12 128 SER B N 1
ATOM 2375 C CA . SER B 1 128 ? 7.215 -10.766 6.805 1 97.12 128 SER B CA 1
ATOM 2376 C C . SER B 1 128 ? 6.309 -9.711 6.176 1 97.12 128 SER B C 1
ATOM 2378 O O . SER B 1 128 ? 5.465 -9.133 6.852 1 97.12 128 SER B O 1
ATOM 2380 N N . SER B 1 129 ? 6.516 -9.445 4.863 1 98.31 129 SER B N 1
ATOM 2381 C CA . SER B 1 129 ? 5.727 -8.438 4.16 1 98.31 129 SER B CA 1
ATOM 2382 C C . SER B 1 129 ? 4.246 -8.812 4.141 1 98.31 129 SER B C 1
ATOM 2384 O O . SER B 1 129 ? 3.381 -7.945 4.281 1 98.31 129 SER B O 1
ATOM 2386 N N . ASP B 1 130 ? 4.008 -10.078 3.93 1 97.94 130 ASP B N 1
ATOM 2387 C CA . ASP B 1 130 ? 2.631 -10.57 3.941 1 97.94 130 ASP B CA 1
ATOM 2388 C C . ASP B 1 130 ? 1.974 -10.32 5.297 1 97.94 130 ASP B C 1
ATOM 2390 O O . ASP B 1 130 ? 0.789 -9.992 5.367 1 97.94 130 ASP B O 1
ATOM 2394 N N . LYS B 1 131 ? 2.73 -10.43 6.375 1 96.12 131 LYS B N 1
ATOM 2395 C CA . LYS B 1 131 ? 2.211 -10.258 7.727 1 96.12 131 LYS B CA 1
ATOM 2396 C C . LYS B 1 131 ? 2.068 -8.781 8.078 1 96.12 131 LYS B C 1
ATOM 2398 O O . LYS B 1 131 ? 1.019 -8.352 8.562 1 96.12 131 LYS B O 1
ATOM 2403 N N . ILE B 1 132 ? 3.014 -8.008 7.758 1 96.25 132 ILE B N 1
ATOM 2404 C CA . ILE B 1 132 ? 3.045 -6.629 8.242 1 96.25 132 ILE B CA 1
ATOM 2405 C C . ILE B 1 132 ? 2.145 -5.754 7.367 1 96.25 132 ILE B C 1
ATOM 2407 O O . ILE B 1 132 ? 1.846 -4.613 7.723 1 96.25 132 ILE B O 1
ATOM 2411 N N . SER B 1 133 ? 1.718 -6.293 6.211 1 97.12 133 SER B N 1
ATOM 2412 C CA . SER B 1 133 ? 0.811 -5.547 5.348 1 97.12 133 SER B CA 1
ATOM 2413 C C . SER B 1 133 ? -0.591 -5.477 5.945 1 97.12 133 SER B C 1
ATOM 2415 O O . SER B 1 133 ? -1.419 -4.676 5.508 1 97.12 133 SER B O 1
ATOM 2417 N N . ARG B 1 134 ? -0.841 -6.344 6.914 1 95.44 134 ARG B N 1
ATOM 2418 C CA . ARG B 1 134 ? -2.15 -6.344 7.559 1 95.44 134 ARG B CA 1
ATOM 2419 C C . ARG B 1 134 ? -2.252 -5.223 8.594 1 95.44 134 ARG B C 1
ATOM 2421 O O . ARG B 1 134 ? -1.456 -5.164 9.531 1 95.44 134 ARG B O 1
ATOM 2428 N N . ASN B 1 135 ? -3.252 -4.395 8.391 1 94.06 135 ASN B N 1
ATOM 2429 C CA . ASN B 1 135 ? -3.414 -3.246 9.273 1 94.06 135 ASN B CA 1
ATOM 2430 C C . ASN B 1 135 ? -4.277 -3.588 10.484 1 94.06 135 ASN B C 1
ATOM 2432 O O . ASN B 1 135 ? -5.324 -2.971 10.695 1 94.06 135 ASN B O 1
ATOM 2436 N N . CYS B 1 136 ? -3.807 -4.355 11.391 1 95.94 136 CYS B N 1
ATOM 2437 C CA . CYS B 1 136 ? -4.559 -4.844 12.539 1 95.94 136 CYS B CA 1
ATOM 2438 C C . CYS B 1 136 ? -4.867 -3.711 13.516 1 95.94 136 CYS B C 1
ATOM 2440 O O . CYS B 1 136 ? -5.832 -3.783 14.273 1 95.94 136 CYS B O 1
ATOM 2442 N N . PHE B 1 137 ? -4.105 -2.645 13.453 1 93.06 137 PHE B N 1
ATOM 2443 C CA . PHE B 1 137 ? -4.277 -1.519 14.367 1 93.06 137 PHE B CA 1
ATOM 2444 C C . PHE B 1 137 ? -5.566 -0.769 14.062 1 93.06 137 PHE B C 1
ATOM 2446 O O . PHE B 1 137 ? -6.031 0.035 14.875 1 93.06 137 PHE B O 1
ATOM 2453 N N . ARG B 1 138 ? -6.137 -1.036 12.914 1 90.75 138 ARG B N 1
ATOM 2454 C CA . ARG B 1 138 ? -7.387 -0.392 12.539 1 90.75 138 ARG B CA 1
ATOM 2455 C C . ARG B 1 138 ? -8.461 -1.427 12.219 1 90.75 138 ARG B C 1
ATOM 2457 O O . ARG B 1 138 ? -9.461 -1.114 11.57 1 90.75 138 ARG B O 1
ATOM 2464 N N . CYS B 1 139 ? -8.289 -2.592 12.695 1 93.75 139 CYS B N 1
ATOM 2465 C CA . CYS B 1 139 ? -9.172 -3.693 12.328 1 93.75 139 CYS B CA 1
ATOM 2466 C C . CYS B 1 139 ? -10.359 -3.775 13.266 1 93.75 139 CYS B C 1
ATOM 2468 O O . CYS B 1 139 ? -10.195 -3.938 14.477 1 93.75 139 CYS B O 1
ATOM 2470 N N . GLU B 1 140 ? -11.531 -3.801 12.742 1 91.44 140 GLU B N 1
ATOM 2471 C CA . GLU B 1 140 ? -12.758 -3.865 13.531 1 91.44 140 GLU B CA 1
ATOM 2472 C C . GLU B 1 140 ? -13.023 -5.285 14.016 1 91.44 140 GLU B C 1
ATOM 2474 O O . GLU B 1 140 ? -13.773 -5.488 14.977 1 91.44 140 GLU B O 1
ATOM 2479 N N . ALA B 1 141 ? -12.43 -6.25 13.367 1 94.88 141 ALA B N 1
ATOM 2480 C CA . ALA B 1 141 ? -12.695 -7.652 13.68 1 94.88 141 ALA B CA 1
ATOM 2481 C C . ALA B 1 141 ? -11.57 -8.25 14.508 1 94.88 141 ALA B C 1
ATOM 2483 O O . ALA B 1 141 ? -11.492 -9.469 14.672 1 94.88 141 ALA B O 1
ATOM 2484 N N . ALA B 1 142 ? -10.711 -7.367 14.93 1 93.12 142 ALA B N 1
ATOM 2485 C CA . ALA B 1 142 ? -9.5 -7.828 15.609 1 93.12 142 ALA B CA 1
ATOM 2486 C C . ALA B 1 142 ? -9.844 -8.766 16.766 1 93.12 142 ALA B C 1
ATOM 2488 O O . ALA B 1 142 ? -9.141 -9.75 17 1 93.12 142 ALA B O 1
ATOM 2489 N N . SER B 1 143 ? -10.914 -8.555 17.531 1 92.94 143 SER B N 1
ATOM 2490 C CA . SER B 1 143 ? -11.266 -9.336 18.719 1 92.94 143 SER B CA 1
ATOM 2491 C C . SER B 1 143 ? -11.719 -10.742 18.344 1 92.94 143 SER B C 1
ATOM 2493 O O . SER B 1 143 ? -11.617 -11.664 19.141 1 92.94 143 SER B O 1
ATOM 2495 N N . LYS B 1 144 ? -12.133 -10.984 17.125 1 95 144 LYS B N 1
ATOM 2496 C CA . LYS B 1 144 ? -12.633 -12.273 16.656 1 95 144 LYS B CA 1
ATOM 2497 C C . LYS B 1 144 ? -11.586 -13 15.812 1 95 144 LYS B C 1
ATOM 2499 O O . LYS B 1 144 ? -11.789 -14.141 15.414 1 95 144 LYS B O 1
ATOM 2504 N N . CYS B 1 145 ? -10.531 -12.289 15.539 1 95.25 145 CYS B N 1
ATOM 2505 C CA . CYS B 1 145 ? -9.5 -12.789 14.633 1 95.25 145 CYS B CA 1
ATOM 2506 C C . CYS B 1 145 ? -8.766 -13.977 15.25 1 95.25 145 CYS B C 1
ATOM 2508 O O . CYS B 1 145 ? -8.461 -13.977 16.438 1 95.25 145 CYS B O 1
ATOM 2510 N N . ASN B 1 146 ? -8.414 -14.922 14.461 1 91.62 146 ASN B N 1
ATOM 2511 C CA . ASN B 1 146 ? -7.762 -16.141 14.914 1 91.62 146 ASN B CA 1
ATOM 2512 C C . ASN B 1 146 ? -6.27 -15.93 15.148 1 91.62 146 ASN B C 1
ATOM 2514 O O . ASN B 1 146 ? -5.59 -16.797 15.695 1 91.62 146 ASN B O 1
ATOM 2518 N N . TRP B 1 147 ? -5.758 -14.805 14.688 1 92.81 147 TRP B N 1
ATOM 2519 C CA . TRP B 1 147 ? -4.344 -14.516 14.922 1 92.81 147 TRP B CA 1
ATOM 2520 C C . TRP B 1 147 ? -4.086 -14.227 16.391 1 92.81 147 TRP B C 1
ATOM 2522 O O . TRP B 1 147 ? -4.887 -13.547 17.047 1 92.81 147 TRP B O 1
ATOM 2532 N N . SER B 1 148 ? -3.035 -14.781 16.891 1 93.31 148 SER B N 1
ATOM 2533 C CA . SER B 1 148 ? -2.592 -14.422 18.234 1 93.31 148 SER B CA 1
ATOM 2534 C C . SER B 1 148 ? -2.172 -12.953 18.297 1 93.31 148 SER B C 1
ATOM 2536 O O . SER B 1 148 ? -1.92 -12.328 17.266 1 93.31 148 SER B O 1
ATOM 2538 N N . GLU B 1 149 ? -2.066 -12.391 19.469 1 92.06 149 GLU B N 1
ATOM 2539 C CA . GLU B 1 149 ? -1.661 -11 19.641 1 92.06 149 GLU B CA 1
ATOM 2540 C C . GLU B 1 149 ? -0.261 -10.758 19.078 1 92.06 149 GLU B C 1
ATOM 2542 O O . GLU B 1 149 ? 0.03 -9.672 18.578 1 92.06 149 GLU B O 1
ATOM 2547 N N . GLU B 1 150 ? 0.515 -11.805 19.094 1 90.44 150 GLU B N 1
ATOM 2548 C CA . GLU B 1 150 ? 1.893 -11.688 18.625 1 90.44 150 GLU B CA 1
ATOM 2549 C C . GLU B 1 150 ? 1.956 -11.609 17.094 1 90.44 150 GLU B C 1
ATOM 2551 O O . GLU B 1 150 ? 2.889 -11.031 16.531 1 90.44 150 GLU B O 1
ATOM 2556 N N . LYS B 1 151 ? 0.924 -12.125 16.453 1 91.31 151 LYS B N 1
ATOM 2557 C CA . LYS B 1 151 ? 0.899 -12.156 15 1 91.31 151 LYS B CA 1
ATOM 2558 C C . LYS B 1 151 ? 0.265 -10.898 14.422 1 91.31 151 LYS B C 1
ATOM 2560 O O . LYS B 1 151 ? 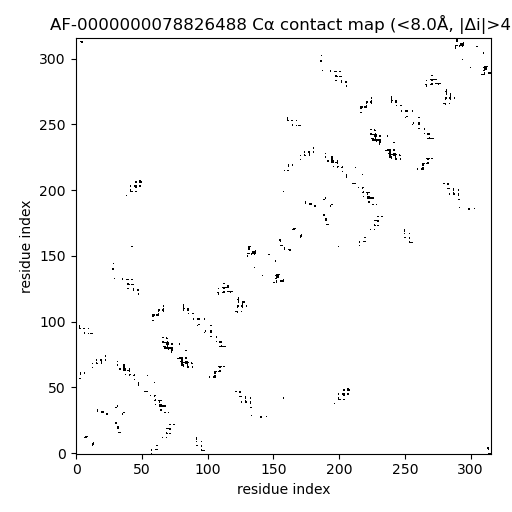0.475 -10.562 13.258 1 91.31 151 LYS B O 1
ATOM 2565 N N . LYS B 1 152 ? -0.492 -10.203 15.242 1 94.5 152 LYS B N 1
ATOM 2566 C CA . LYS B 1 152 ? -1.211 -9.016 14.789 1 94.5 152 LYS B CA 1
ATOM 2567 C C . LYS B 1 152 ? -0.279 -7.816 14.688 1 94.5 152 LYS B C 1
ATOM 2569 O O . LYS B 1 152 ? 0.612 -7.641 15.516 1 94.5 152 LYS B O 1
ATOM 2574 N N . ASN B 1 153 ? -0.51 -7.09 13.68 1 93.25 153 ASN B N 1
ATOM 2575 C CA . ASN B 1 153 ? 0.307 -5.906 13.43 1 93.25 153 ASN B CA 1
ATOM 2576 C C . ASN B 1 153 ? -0.345 -4.648 13.992 1 93.25 153 ASN B C 1
ATOM 2578 O O . ASN B 1 153 ? -1.123 -3.986 13.305 1 93.25 153 ASN B O 1
ATOM 2582 N N . TYR B 1 154 ? 0.112 -4.156 15.148 1 92.81 154 TYR B N 1
ATOM 2583 C CA . TYR B 1 154 ? -0.52 -3.018 15.805 1 92.81 154 TYR B CA 1
ATOM 2584 C C . TYR B 1 154 ? 0.283 -1.742 15.578 1 92.81 154 TYR B C 1
ATOM 2586 O O . TYR B 1 154 ? -0.098 -0.669 16.047 1 92.81 154 TYR B O 1
ATOM 2594 N N . ASN B 1 155 ? 1.4 -1.969 14.844 1 94.44 155 ASN B N 1
ATOM 2595 C CA . ASN B 1 155 ? 2.266 -0.834 14.539 1 94.44 155 ASN B CA 1
ATOM 2596 C C . ASN B 1 155 ? 2.625 -0.784 13.055 1 94.44 155 ASN B C 1
ATOM 2598 O O . ASN B 1 155 ? 2.59 -1.806 12.367 1 94.44 155 ASN B O 1
ATOM 2602 N N . ILE B 1 156 ? 2.928 0.41 12.609 1 95.62 156 ILE B N 1
ATOM 2603 C CA . ILE B 1 156 ? 3.418 0.583 11.242 1 95.62 156 ILE B CA 1
ATOM 2604 C C . ILE B 1 156 ? 4.93 0.381 11.211 1 95.62 156 ILE B C 1
ATOM 2606 O O . ILE B 1 156 ? 5.668 1.053 11.93 1 95.62 156 ILE B O 1
ATOM 2610 N N . LYS B 1 157 ? 5.391 -0.549 10.477 1 94.88 157 LYS B N 1
ATOM 2611 C CA . LYS B 1 157 ? 6.812 -0.756 10.227 1 94.88 157 LYS B CA 1
ATOM 2612 C C . LYS B 1 157 ? 7.207 -0.254 8.844 1 94.88 157 LYS B C 1
ATOM 2614 O O . LYS B 1 157 ? 8.352 0.159 8.625 1 94.88 157 LYS B O 1
ATOM 2619 N N . TYR B 1 158 ? 6.16 -0.47 7.941 1 94 158 TYR B N 1
ATOM 2620 C CA . TYR B 1 158 ? 6.258 0.002 6.562 1 94 158 TYR B CA 1
ATOM 2621 C C . TYR B 1 158 ? 4.906 0.49 6.055 1 94 158 TYR B C 1
ATOM 2623 O O . TYR B 1 158 ? 3.861 0.048 6.535 1 94 158 TYR B O 1
#

Sequence (316 aa):
MNRINAILENQKFCRYLQKNFQIEKHREFCKHDICHSLDVARIAYIMVLENNIHIKKENIYAAALLHDIGKWMQYEEGIPHELASAKLAEDILIECGFTEDEIEQILNMILSHRKKETDDLINKIFYSSDKISRNCFRCEAASKCNWSEEKKNYNIKYMNRINAILENQKFCRYLQKNFQIEKHREFCKHDICHSLDVARIAYIMVLENNIHIKKENIYAAALLHDIGKWMQYEEGIPHELASAKLAEDILIECGFTEDEIEQILNMILSHRKKETDDLINKIFYSSDKISRNCFRCEAASKCNWSEEKKNYNIKY

Nearest PDB structures (foldseek):
  2pq7-assembly1_A-2  TM=7.039E-01  e=1.582E-03  uncultured Thermotogales bacterium
  3wfp-assembly9_B  TM=6.865E-01  e=2.626E-01  Aquifex aeolicus VF5
  2pq7-assembly1_A-2  TM=7.288E-01  e=1.424E-03  uncultured Thermotogales bacterium
  5ogk-assembly1_B  TM=2.387E-01  e=3.222E-01  Saccharomyces cerevisiae S288C

Organism: Clostridium kluyveri (strain ATCC 8527 / DSM 555 / NBRC 12016 / NCIMB 10680 / K1) (NCBI:txid431943)

Solvent-accessible surface area (backbone atoms only — not comparable to full-atom values): 16971 Å² total; per-residue (Å²): 91,67,49,54,41,41,46,68,67,28,66,66,52,51,50,31,48,48,44,31,47,62,73,44,65,81,55,78,59,91,69,82,48,69,67,53,20,50,42,20,18,48,45,28,48,41,52,33,61,76,65,70,51,92,68,60,68,63,47,48,40,45,25,28,62,34,30,54,45,17,41,39,44,27,75,74,70,67,41,58,26,33,58,42,6,36,62,61,37,52,61,54,40,52,77,36,68,51,50,73,68,54,47,53,54,24,39,50,40,20,54,35,42,80,42,80,83,61,90,47,66,67,36,37,43,45,22,49,18,58,48,59,55,42,63,46,66,75,42,88,43,55,89,76,44,88,65,50,79,84,66,48,27,72,62,59,84,115,92,67,49,53,40,41,45,69,67,29,67,66,53,50,50,31,49,49,45,30,48,61,73,45,66,81,57,79,61,91,69,82,46,70,68,52,20,50,42,20,20,48,45,29,49,43,53,33,60,77,64,69,52,91,68,59,67,61,47,48,40,46,24,29,61,34,30,54,45,16,40,40,44,27,73,74,68,66,40,58,26,33,58,44,7,36,63,62,37,50,61,54,42,52,77,35,67,49,48,72,70,52,45,52,55,25,38,49,40,20,55,34,43,81,41,79,84,61,90,47,66,67,35,39,43,45,22,49,18,59,49,59,56,41,62,46,64,75,41,88,44,54,90,76,44,88,64,51,78,86,65,49,26,71,63,60,84,115

Radius of gyration: 19.56 Å; Cα contacts (8 Å, |Δi|>4): 428; chains: 2; bounding box: 42×53×41 Å